Protein AF-A0A975JMI1-F1 (afdb_monomer_lite)

Secondary structure (DSSP, 8-state):
---------------------TTHHHHHHHHHH-TT----GGG-S--SS---GGG-TTB-GGGTT----SPEEGGGSPB-TTSPEEEPSEEEEEEEEEEE-STTEEPP-TT--EEEEE--SSSHHHHHHHHHHGGG-TTS-HHHHHHHHHHHHTT--GGGS-HHHHHHHHHHS-HHHHHHHHHT--PPPPHHHHHHHHTTS-HHHHHHHHHHHHHHHHHHTT--HHHHHHHHEE-SPPP--TT--SSS-TT--EE-TTS-EEEEEEEETTEEEEEEEE-TT--SEEE-GGGEEEEESSTTBPPEEEEEEEPP-

Sequence (313 aa):
MFRYVMTALVAIGLSLSFAPQSHAQLRGLVRELAPELKLPDLMKGKPPVSTSIQDAVYEDPNRDGFDPGPANAMSNLPLDDSNRFVLAPGYYTMTAQSYCLKAGTYGPTSGDAYLYAPLMGSQEKAVEAILRNSVDHPDIDQRDIQVLLWAIIARAKFEDLNSRAKLAATRLLTSRQLASLNRNAIDVLTNRQVQSLVGGVPQPVAAVLRAEADMRRMLSTGASYGELERVAVLAGMAPLGEGSRTNVPSERWSRHPDGYWVRYDASGYSRTMVELYVPEDASGVKYDPAVSVAVPTNTSKQRLGQSARFHAQ

Foldseek 3Di:
DDDDDDDDDDDDDDPPPDDDVLVCPVVVVCCVQPVPDPQPPLPPDWFLWSDAPSQLPFWDPVCVVPDQDDADELVPFDADPQRWGWDDFGKYKFWFFKEFLAFLFAWDAFWFAWGKGFTDTLNLVLLLLLQRQVVVVVVQDSLLSRLLSLCLRLLAQLVLADPSVNVSSVRRDDPVSNVSSRVSHDDQDDPVRLCSNLPSDDPLVSSRSVLSNVSNVCRNVVHDSVVNCCRGHPDDDFDQDPQADPPGTNFTWGQDPLQKIWGWGDNTQRIIMIMIGHHNPHDRGIGRQSRIWTHTSRRSYTIMRTHSDGDDD

pLDDT: mean 85.97, std 19.82, range [27.53, 98.69]

Structure (mmCIF, N/CA/C/O backbone):
data_AF-A0A975JMI1-F1
#
_entry.id   AF-A0A975JMI1-F1
#
loop_
_atom_site.group_PDB
_atom_site.id
_atom_site.type_symbol
_atom_site.label_atom_id
_atom_site.label_alt_id
_atom_site.label_comp_id
_atom_site.label_asym_id
_atom_site.label_entity_id
_atom_site.label_seq_id
_atom_site.pdbx_PDB_ins_code
_atom_site.Cartn_x
_atom_site.Cartn_y
_atom_site.Cartn_z
_atom_site.occupancy
_atom_site.B_iso_or_equiv
_atom_site.auth_seq_id
_atom_site.auth_comp_id
_atom_site.auth_asym_id
_atom_site.auth_atom_id
_atom_site.pdbx_PDB_model_num
ATOM 1 N N . MET A 1 1 ? 73.335 27.007 8.955 1.00 39.41 1 MET A N 1
ATOM 2 C CA . MET A 1 1 ? 72.317 28.080 8.867 1.00 39.41 1 MET A CA 1
ATOM 3 C C . MET A 1 1 ? 71.120 27.503 8.115 1.00 39.41 1 MET A C 1
ATOM 5 O O . MET A 1 1 ? 71.382 26.821 7.138 1.00 39.41 1 MET A O 1
ATOM 9 N N . PHE A 1 2 ? 69.887 27.765 8.582 1.00 33.91 2 PHE A N 1
ATOM 10 C CA . PHE A 1 2 ? 68.561 27.218 8.176 1.00 33.91 2 PHE A CA 1
ATOM 11 C C . PHE A 1 2 ? 68.150 25.910 8.893 1.00 33.91 2 PHE A C 1
ATOM 13 O O . PHE A 1 2 ? 68.697 24.858 8.596 1.00 33.91 2 PHE A O 1
ATOM 20 N N . ARG A 1 3 ? 67.436 25.944 10.041 1.00 35.66 3 ARG A N 1
ATOM 21 C CA . ARG A 1 3 ? 66.004 26.267 10.358 1.00 35.66 3 ARG A CA 1
ATOM 22 C C . ARG A 1 3 ? 65.018 25.172 9.895 1.00 35.66 3 ARG A C 1
ATOM 24 O O . ARG A 1 3 ? 64.833 25.013 8.701 1.00 35.66 3 ARG A O 1
ATOM 31 N N . TYR A 1 4 ? 64.595 24.278 10.809 1.00 35.69 4 TYR A N 1
ATOM 32 C CA . TYR A 1 4 ? 63.300 24.226 11.552 1.00 35.69 4 TYR A CA 1
ATOM 33 C C . TYR A 1 4 ? 62.068 24.052 10.633 1.00 35.69 4 TYR A C 1
ATOM 35 O O . TYR A 1 4 ? 61.786 24.939 9.842 1.00 35.69 4 TYR A O 1
ATOM 43 N N . VAL A 1 5 ? 61.458 22.857 10.555 1.00 37.38 5 VAL A N 1
ATOM 44 C CA . VAL A 1 5 ? 60.403 22.257 11.422 1.00 37.38 5 VAL A CA 1
ATOM 45 C C . VAL A 1 5 ? 58.976 22.672 11.026 1.00 37.38 5 VAL A C 1
ATOM 47 O O . VAL A 1 5 ? 58.636 23.846 11.057 1.00 37.38 5 VAL A O 1
ATOM 50 N N . MET A 1 6 ? 58.164 21.630 10.784 1.00 30.88 6 MET A N 1
ATOM 51 C CA . MET A 1 6 ? 56.762 21.415 11.191 1.00 30.88 6 MET A CA 1
ATOM 52 C C . MET A 1 6 ? 55.670 21.266 10.111 1.00 30.88 6 MET A C 1
ATOM 54 O O . MET A 1 6 ? 55.482 22.114 9.247 1.00 30.88 6 MET A O 1
ATOM 58 N N . THR A 1 7 ? 54.830 20.252 10.378 1.00 34.66 7 THR A N 1
ATOM 59 C CA . THR A 1 7 ? 53.385 20.094 10.078 1.00 34.66 7 THR A CA 1
ATOM 60 C C . THR A 1 7 ? 52.940 19.523 8.726 1.00 34.66 7 THR A C 1
ATOM 62 O O . THR A 1 7 ? 52.988 20.202 7.712 1.00 34.66 7 THR A O 1
ATOM 65 N N . ALA A 1 8 ? 52.356 18.316 8.766 1.00 32.62 8 ALA A N 1
ATOM 66 C CA . ALA A 1 8 ? 51.164 17.913 7.999 1.00 32.62 8 ALA A CA 1
ATOM 67 C C . ALA A 1 8 ? 50.610 16.601 8.604 1.00 32.62 8 ALA A C 1
ATOM 69 O O . ALA A 1 8 ? 51.268 15.568 8.578 1.00 32.62 8 ALA A O 1
ATOM 70 N N . LEU A 1 9 ? 49.542 16.704 9.402 1.00 31.11 9 LEU A N 1
ATOM 71 C CA . LEU A 1 9 ? 48.161 16.310 9.064 1.00 31.11 9 LEU A CA 1
ATOM 72 C C . LEU A 1 9 ? 47.857 14.825 9.326 1.00 31.11 9 LEU A C 1
ATOM 74 O O . LEU A 1 9 ? 47.981 13.961 8.465 1.00 31.11 9 LEU A O 1
ATOM 78 N N . VAL A 1 10 ? 47.385 14.566 10.549 1.00 31.61 10 VAL A N 1
ATOM 79 C CA . VAL A 1 10 ? 46.629 13.363 10.907 1.00 31.61 10 VAL A CA 1
ATOM 80 C C . VAL A 1 10 ? 45.241 13.488 10.275 1.00 31.61 10 VAL A C 1
ATOM 82 O O . VAL A 1 10 ? 44.449 14.340 10.675 1.00 31.61 10 VAL A O 1
ATOM 85 N N . ALA A 1 11 ? 44.945 12.652 9.282 1.00 32.44 11 ALA A N 1
ATOM 86 C CA . ALA A 1 11 ? 43.604 12.513 8.730 1.00 32.44 11 ALA A CA 1
ATOM 87 C C . ALA A 1 11 ? 42.775 11.601 9.649 1.00 32.44 11 ALA A C 1
ATOM 89 O O . ALA A 1 11 ? 42.867 10.377 9.578 1.00 32.44 11 ALA A O 1
ATOM 90 N N . ILE A 1 12 ? 41.970 12.197 10.532 1.00 37.06 12 ILE A N 1
ATOM 91 C CA . ILE A 1 12 ? 40.884 11.482 11.209 1.00 37.06 12 ILE A CA 1
ATOM 92 C C . ILE A 1 12 ? 39.732 11.397 10.209 1.00 37.06 12 ILE A C 1
ATOM 94 O O . ILE A 1 12 ? 39.057 12.388 9.934 1.00 37.06 12 ILE A O 1
ATOM 98 N N . GLY A 1 13 ? 39.529 10.211 9.638 1.00 31.00 13 GLY A N 1
ATOM 99 C CA . GLY A 1 13 ? 38.347 9.906 8.843 1.00 31.00 13 GLY A CA 1
ATOM 100 C C . GLY A 1 13 ? 37.102 9.934 9.726 1.00 31.00 13 GLY A C 1
ATOM 101 O O . GLY A 1 13 ? 36.834 8.976 10.447 1.00 31.00 13 GLY A O 1
ATOM 102 N N . LEU A 1 14 ? 36.338 11.028 9.667 1.00 29.97 14 LEU A N 1
ATOM 103 C CA . LEU A 1 14 ? 34.949 11.038 10.115 1.00 29.97 14 LEU A CA 1
ATOM 104 C C . LEU A 1 14 ? 34.102 10.324 9.057 1.00 29.97 14 LEU A C 1
ATOM 106 O O . LEU A 1 14 ? 33.707 10.906 8.047 1.00 29.97 14 LEU A O 1
ATOM 110 N N . SER A 1 15 ? 33.807 9.054 9.301 1.00 29.14 15 SER A N 1
ATOM 111 C CA . SER A 1 15 ? 32.691 8.358 8.673 1.00 29.14 15 SER A CA 1
ATOM 112 C C . SER A 1 15 ? 31.382 8.966 9.188 1.00 29.14 15 SER A C 1
ATOM 114 O O . SER A 1 15 ? 30.877 8.622 10.256 1.00 29.14 15 SER A O 1
ATOM 116 N N . LEU A 1 16 ? 30.826 9.908 8.424 1.00 29.08 16 LEU A N 1
ATOM 117 C CA . LEU A 1 16 ? 29.448 10.367 8.589 1.00 29.08 16 LEU A CA 1
ATOM 118 C C . LEU A 1 16 ? 28.504 9.250 8.133 1.00 29.08 16 LEU A C 1
ATOM 120 O O . LEU A 1 16 ? 28.064 9.196 6.987 1.00 29.08 16 LEU A O 1
ATOM 124 N N . SER A 1 17 ? 28.201 8.341 9.054 1.00 27.53 17 SER A N 1
ATOM 125 C CA . SER A 1 17 ? 27.075 7.424 8.933 1.00 27.53 17 SER A CA 1
ATOM 126 C C . SER A 1 17 ? 25.781 8.240 8.986 1.00 27.53 17 SER A C 1
ATOM 128 O O . SER A 1 17 ? 25.276 8.560 10.063 1.00 27.53 17 SER A O 1
ATOM 130 N N . PHE A 1 18 ? 25.244 8.605 7.822 1.00 30.66 18 PHE A N 1
ATOM 131 C CA . PHE A 1 18 ? 23.891 9.142 7.712 1.00 30.66 18 PHE A CA 1
ATOM 132 C C . PHE A 1 18 ? 22.889 8.019 8.002 1.00 30.66 18 PHE A C 1
ATOM 134 O O . PHE A 1 18 ? 22.565 7.204 7.143 1.00 30.66 18 PHE A O 1
ATOM 141 N N . ALA A 1 19 ? 22.409 7.962 9.243 1.00 33.19 19 ALA A N 1
ATOM 142 C CA . ALA A 1 19 ? 21.212 7.205 9.583 1.00 33.19 19 ALA A CA 1
ATOM 143 C C . ALA A 1 19 ? 19.973 7.918 8.994 1.00 33.19 19 ALA A C 1
ATOM 145 O O . ALA A 1 19 ? 19.872 9.143 9.119 1.00 33.19 19 ALA A O 1
ATOM 146 N N . PRO A 1 20 ? 19.015 7.201 8.378 1.00 34.66 20 PRO A N 1
ATOM 147 C CA . PRO A 1 20 ? 17.850 7.821 7.756 1.00 34.66 20 PRO A CA 1
ATOM 148 C C . PRO A 1 20 ? 16.915 8.421 8.817 1.00 34.66 20 PRO A C 1
ATOM 150 O O . PRO A 1 20 ? 16.382 7.735 9.691 1.00 34.66 20 PRO A O 1
ATOM 153 N N . GLN A 1 21 ? 16.728 9.739 8.738 1.00 36.22 21 GLN A N 1
ATOM 154 C CA . GLN A 1 21 ? 15.925 10.563 9.640 1.00 36.22 21 GLN A CA 1
ATOM 155 C C . GLN A 1 21 ? 14.441 10.639 9.218 1.00 36.22 21 GLN A C 1
ATOM 157 O O . GLN A 1 21 ? 13.862 11.720 9.191 1.00 36.22 21 GLN A O 1
ATOM 162 N N . SER A 1 22 ? 13.764 9.529 8.913 1.00 43.41 22 SER A N 1
ATOM 163 C CA . SER A 1 22 ? 12.340 9.595 8.508 1.00 43.41 22 SER A CA 1
ATOM 164 C C . SER A 1 22 ? 11.378 9.884 9.677 1.00 43.41 22 SER A C 1
ATOM 166 O O . SER A 1 22 ? 10.278 10.401 9.491 1.00 43.41 22 SER A O 1
ATOM 168 N N . HIS A 1 23 ? 11.817 9.685 10.926 1.00 44.50 23 HIS A N 1
ATOM 169 C CA . HIS A 1 23 ? 11.075 10.093 12.128 1.00 44.50 23 HIS A CA 1
ATOM 170 C C . HIS A 1 23 ? 11.258 11.568 12.519 1.00 44.50 23 HIS A C 1
ATOM 172 O O . HIS A 1 23 ? 10.574 12.037 13.431 1.00 44.50 23 HIS A O 1
ATOM 178 N N . ALA A 1 24 ? 12.169 12.302 11.870 1.00 36.84 24 ALA A N 1
ATOM 179 C CA . ALA A 1 24 ? 12.519 13.656 12.286 1.00 36.84 24 ALA A CA 1
ATOM 180 C C . ALA A 1 24 ? 11.498 14.711 11.853 1.00 36.84 24 ALA A C 1
ATOM 182 O O . ALA A 1 24 ? 11.386 15.708 12.545 1.00 36.84 24 ALA A O 1
ATOM 183 N N . GLN A 1 25 ? 10.707 14.509 10.795 1.00 39.69 25 GLN A N 1
ATOM 184 C CA . GLN A 1 25 ? 9.779 15.554 10.344 1.00 39.69 25 GLN A CA 1
ATOM 185 C C . GLN A 1 25 ? 8.456 15.550 11.110 1.00 39.69 25 GLN A C 1
ATOM 187 O O . GLN A 1 25 ? 8.082 16.585 11.626 1.00 39.69 25 GLN A O 1
ATOM 192 N N . LEU A 1 26 ? 7.793 14.412 11.339 1.00 42.72 26 LEU A N 1
ATOM 193 C CA . LEU A 1 26 ? 6.561 14.398 12.154 1.00 42.72 26 LEU A CA 1
ATOM 194 C C . LEU A 1 26 ? 6.841 14.702 13.641 1.00 42.72 26 LEU A C 1
ATOM 196 O O . LEU A 1 26 ? 6.050 15.359 14.308 1.00 42.72 26 LEU A O 1
ATOM 200 N N . ARG A 1 27 ? 8.001 14.270 14.157 1.00 40.47 27 ARG A N 1
ATOM 201 C CA . ARG A 1 27 ? 8.460 14.582 15.522 1.00 40.47 27 ARG A CA 1
ATOM 202 C C . ARG A 1 27 ? 9.072 15.982 15.631 1.00 40.47 27 ARG A C 1
ATOM 204 O O . ARG A 1 27 ? 8.925 16.608 16.672 1.00 40.47 27 ARG A O 1
ATOM 211 N N . GLY A 1 28 ? 9.763 16.450 14.593 1.00 41.81 28 GLY A N 1
ATOM 212 C CA . GLY A 1 28 ? 10.362 17.784 14.504 1.00 41.81 28 GLY A CA 1
ATOM 213 C C . GLY A 1 28 ? 9.296 18.857 14.373 1.00 41.81 28 GLY A C 1
ATOM 214 O O . GLY A 1 28 ? 9.303 19.780 15.167 1.00 41.81 28 GLY A O 1
ATOM 215 N N . LEU A 1 29 ? 8.296 18.648 13.517 1.00 42.69 29 LEU A N 1
ATOM 216 C CA . LEU A 1 29 ? 7.152 19.545 13.359 1.00 42.69 29 LEU A CA 1
ATOM 217 C C . LEU A 1 29 ? 6.354 19.687 14.664 1.00 42.69 29 LEU A C 1
ATOM 219 O O . LEU A 1 29 ? 6.017 20.791 15.071 1.00 42.69 29 LEU A O 1
ATOM 223 N N . VAL A 1 30 ? 6.106 18.581 15.376 1.00 41.53 30 VAL A N 1
ATOM 224 C CA . VAL A 1 30 ? 5.428 18.615 16.686 1.00 41.53 30 VAL A CA 1
ATOM 225 C C . VAL A 1 30 ? 6.309 19.264 17.764 1.00 41.53 30 VAL A C 1
ATOM 227 O O . VAL A 1 30 ? 5.798 20.009 18.592 1.00 41.53 30 VAL A O 1
ATOM 230 N N . ARG A 1 31 ? 7.629 19.035 17.754 1.00 41.25 31 ARG A N 1
ATOM 231 C CA . ARG A 1 31 ? 8.567 19.613 18.736 1.00 41.25 31 ARG A CA 1
ATOM 232 C C . ARG A 1 31 ? 8.865 21.097 18.492 1.00 41.25 31 ARG A C 1
ATOM 234 O O . ARG A 1 31 ? 9.138 21.806 19.454 1.00 41.25 31 ARG A O 1
ATOM 241 N N . GLU A 1 32 ? 8.836 21.547 17.243 1.00 44.78 32 GLU A N 1
ATOM 242 C CA . GLU A 1 32 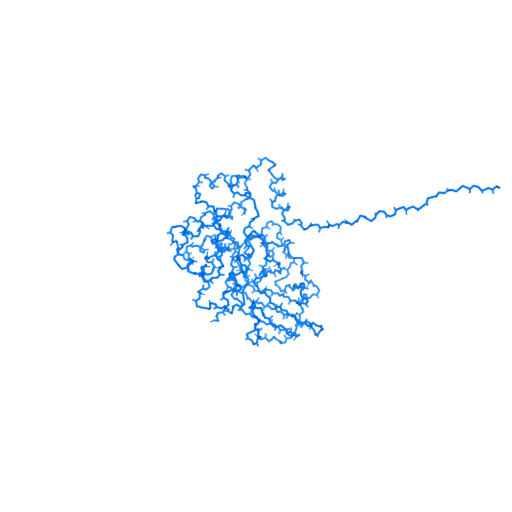? 9.137 22.921 16.828 1.00 44.78 32 GLU A CA 1
ATOM 243 C C . GLU A 1 32 ? 7.893 23.820 16.908 1.00 44.78 32 GLU A C 1
ATOM 245 O O . GLU A 1 32 ? 8.001 24.966 17.332 1.00 44.78 32 GLU A O 1
ATOM 250 N N . LEU A 1 33 ? 6.699 23.284 16.617 1.00 42.06 33 LEU A N 1
ATOM 251 C CA . LEU A 1 33 ? 5.430 24.018 16.733 1.00 42.06 33 LEU A CA 1
ATOM 252 C C . LEU A 1 33 ? 4.795 23.940 18.129 1.00 42.06 33 LEU A C 1
ATOM 254 O O . LEU A 1 33 ? 3.988 24.798 18.479 1.00 42.06 33 LEU A O 1
ATOM 258 N N . ALA A 1 34 ? 5.126 22.920 18.927 1.00 44.88 34 ALA A N 1
ATOM 259 C CA . ALA A 1 34 ? 4.579 22.745 20.269 1.00 44.88 34 ALA A CA 1
ATOM 260 C C . ALA A 1 34 ? 5.518 21.921 21.179 1.00 44.88 34 ALA A C 1
ATOM 262 O O . ALA A 1 34 ? 5.234 20.759 21.489 1.00 44.88 34 ALA A O 1
ATOM 263 N N . PRO A 1 35 ? 6.628 22.510 21.663 1.00 40.06 35 PRO A N 1
ATOM 264 C CA . PRO A 1 35 ? 7.635 21.811 22.472 1.00 40.06 35 PRO A CA 1
ATOM 265 C C . PRO A 1 35 ? 7.092 21.167 23.764 1.00 40.06 35 PRO A C 1
ATOM 267 O O . PRO A 1 35 ? 7.745 20.282 24.319 1.00 40.06 35 PRO A O 1
ATOM 270 N N . GLU A 1 36 ? 5.895 21.554 24.221 1.00 36.88 36 GLU A N 1
ATOM 271 C CA . GLU A 1 36 ? 5.232 21.036 25.428 1.00 36.88 36 GLU A CA 1
ATOM 272 C C . GLU A 1 36 ? 4.139 19.979 25.168 1.00 36.88 36 GLU A C 1
ATOM 274 O O . GLU A 1 36 ? 3.537 19.466 26.118 1.00 36.88 36 GLU A O 1
ATOM 279 N N . LEU A 1 37 ? 3.864 19.611 23.909 1.00 42.22 37 LEU A N 1
ATOM 280 C CA . LEU A 1 37 ? 2.773 18.689 23.579 1.00 42.22 37 LEU A CA 1
ATOM 281 C C . LEU A 1 37 ? 3.150 17.245 23.956 1.00 42.22 37 LEU A C 1
ATOM 283 O O . LEU A 1 37 ? 3.781 16.501 23.201 1.00 42.22 37 LEU A O 1
ATOM 287 N N . LYS A 1 38 ? 2.751 16.826 25.162 1.00 45.12 38 LYS A N 1
ATOM 288 C CA . LYS A 1 38 ? 2.797 15.424 25.595 1.00 45.12 38 LYS A CA 1
ATOM 289 C C . LYS A 1 38 ? 1.777 14.632 24.775 1.00 45.12 38 LYS A C 1
ATOM 291 O O . LYS A 1 38 ? 0.617 14.533 25.166 1.00 45.12 38 LYS A O 1
ATOM 296 N N . LEU A 1 39 ? 2.206 14.071 23.641 1.00 47.84 39 LEU A N 1
ATOM 297 C CA . LEU A 1 39 ? 1.419 13.063 22.926 1.00 47.84 39 LEU A CA 1
ATOM 298 C C . LEU A 1 39 ? 1.000 11.988 23.944 1.00 47.84 39 LEU A C 1
ATOM 300 O O . LEU A 1 39 ? 1.877 11.471 24.647 1.00 47.84 39 LEU A O 1
ATOM 304 N N . PRO A 1 40 ? -0.301 11.667 24.068 1.00 51.22 40 PRO A N 1
ATOM 305 C CA . PRO A 1 40 ? -0.759 10.643 24.997 1.00 51.22 40 PRO A CA 1
ATOM 306 C C . PRO A 1 40 ? 0.013 9.339 24.785 1.00 51.22 40 PRO A C 1
ATOM 308 O O . PRO A 1 40 ? 0.372 9.016 23.653 1.00 51.22 40 PRO A O 1
ATOM 311 N N . ASP A 1 41 ? 0.243 8.570 25.853 1.00 53.09 41 ASP A N 1
ATOM 312 C CA . ASP A 1 41 ? 1.015 7.313 25.810 1.00 53.09 41 ASP A CA 1
ATOM 313 C C . ASP A 1 41 ? 0.555 6.348 24.705 1.00 53.09 41 ASP A C 1
ATOM 315 O O . ASP A 1 41 ? 1.359 5.616 24.136 1.00 53.09 41 ASP A O 1
ATOM 319 N N . LEU A 1 42 ? -0.721 6.437 24.335 1.00 49.44 42 LEU A N 1
ATOM 320 C CA . LEU A 1 42 ? -1.386 5.720 23.250 1.00 49.44 42 LEU A CA 1
ATOM 321 C C . LEU A 1 42 ? -0.752 5.913 21.853 1.00 49.44 42 LEU A C 1
ATOM 323 O O . LEU A 1 42 ? -0.884 5.059 20.982 1.00 49.44 42 LEU A O 1
ATOM 327 N N . MET A 1 43 ? -0.083 7.047 21.635 1.00 57.69 43 MET A N 1
ATOM 328 C CA . MET A 1 43 ? 0.580 7.435 20.384 1.00 57.69 43 MET A CA 1
ATOM 329 C C . MET A 1 43 ? 2.096 7.200 20.428 1.00 57.69 43 MET A C 1
ATOM 331 O O . MET A 1 43 ? 2.804 7.513 19.468 1.00 57.69 43 MET A O 1
ATOM 335 N N . LYS A 1 44 ? 2.626 6.657 21.534 1.00 58.28 44 LYS A N 1
ATOM 336 C CA . LYS A 1 44 ? 4.042 6.298 21.628 1.00 58.28 44 LYS A CA 1
ATOM 337 C C . LYS A 1 44 ? 4.321 5.079 20.743 1.00 58.28 44 LYS A C 1
ATOM 339 O O . LYS A 1 44 ? 3.643 4.059 20.815 1.00 58.28 44 LYS A O 1
ATOM 344 N N . GLY A 1 45 ? 5.353 5.188 19.908 1.00 67.12 45 GLY A N 1
ATOM 345 C CA . GLY A 1 45 ? 5.837 4.107 19.046 1.00 67.12 45 GLY A CA 1
ATOM 346 C C . GLY A 1 45 ? 5.642 4.361 17.550 1.00 67.12 45 GLY A C 1
ATOM 347 O O . GLY A 1 45 ? 4.915 5.256 17.125 1.00 67.12 45 GLY A O 1
ATOM 348 N N . LYS A 1 46 ? 6.330 3.560 16.732 1.00 80.75 46 LYS A N 1
ATOM 349 C CA . LYS A 1 46 ? 6.311 3.670 15.267 1.00 80.75 46 LYS A CA 1
ATOM 350 C C . LYS A 1 46 ? 4.897 3.367 14.723 1.00 80.75 46 LYS A C 1
ATOM 352 O O . LYS A 1 46 ? 4.311 2.363 15.142 1.00 80.75 46 LYS A O 1
ATOM 357 N N . PRO A 1 47 ? 4.336 4.186 13.807 1.00 88.88 47 PRO A N 1
ATOM 358 C CA . PRO A 1 47 ? 3.066 3.890 13.138 1.00 88.88 47 PRO A CA 1
ATOM 359 C C . PRO A 1 47 ? 3.062 2.505 12.468 1.00 88.88 47 PRO A C 1
ATOM 361 O O . PRO A 1 47 ? 4.133 2.056 12.045 1.00 88.88 47 PRO A O 1
ATOM 364 N N . PRO A 1 48 ? 1.896 1.840 12.325 1.00 93.12 48 PRO A N 1
ATOM 365 C CA . PRO A 1 48 ? 1.809 0.528 11.678 1.00 93.12 48 PRO A CA 1
ATOM 366 C C . PRO A 1 48 ? 2.419 0.520 10.278 1.00 93.12 48 PRO A C 1
ATOM 368 O O . PRO A 1 48 ? 3.192 -0.383 9.973 1.00 93.12 48 PRO A O 1
ATOM 371 N N . VAL A 1 49 ? 2.153 1.578 9.501 1.00 95.25 49 VAL A N 1
ATOM 372 C CA . VAL A 1 49 ? 2.822 1.902 8.233 1.00 95.25 49 VAL A CA 1
ATOM 373 C C . VAL A 1 49 ? 3.340 3.339 8.294 1.00 95.25 49 VAL A C 1
ATOM 375 O O . VAL A 1 49 ? 2.568 4.300 8.400 1.00 95.25 49 VAL A O 1
ATOM 378 N N . SER A 1 50 ? 4.659 3.494 8.225 1.00 94.75 50 SER A N 1
ATOM 379 C CA . SER A 1 50 ? 5.367 4.768 8.347 1.00 94.75 50 SER A CA 1
ATOM 380 C C . SER A 1 50 ? 5.983 5.276 7.047 1.00 94.75 50 SER A C 1
ATOM 382 O O . SER A 1 50 ? 6.447 6.407 7.069 1.00 94.75 50 SER A O 1
ATOM 384 N N . THR A 1 51 ? 5.970 4.498 5.957 1.00 96.06 51 THR A N 1
ATOM 385 C CA . THR A 1 51 ? 6.530 4.916 4.659 1.00 96.06 51 THR A CA 1
ATOM 386 C C . THR A 1 51 ? 6.006 6.289 4.240 1.00 96.06 51 THR A C 1
ATOM 388 O O . THR A 1 51 ? 4.805 6.547 4.356 1.00 96.06 51 THR A O 1
ATOM 391 N N . SER A 1 52 ? 6.863 7.170 3.743 1.00 95.06 52 SER A N 1
ATOM 392 C CA . SER A 1 52 ? 6.487 8.506 3.281 1.00 95.06 52 SER A CA 1
ATOM 393 C C . SER A 1 52 ? 7.247 8.923 2.022 1.00 95.06 52 SER A C 1
ATOM 395 O O . SER A 1 52 ? 8.112 8.210 1.524 1.00 95.06 52 SER A O 1
ATOM 397 N N . ILE A 1 53 ? 6.920 10.106 1.495 1.00 95.62 53 ILE A N 1
ATOM 398 C CA . ILE A 1 53 ? 7.603 10.688 0.332 1.00 95.62 53 ILE A CA 1
ATOM 399 C C . ILE A 1 53 ? 9.108 10.904 0.571 1.00 95.62 53 ILE A C 1
ATOM 401 O O . ILE A 1 53 ? 9.888 10.876 -0.372 1.00 95.62 53 ILE A O 1
ATOM 405 N N . GLN A 1 54 ? 9.537 11.080 1.823 1.00 95.25 54 GLN A N 1
ATOM 406 C CA . GLN A 1 54 ? 10.954 11.192 2.185 1.00 95.25 54 GLN A CA 1
ATOM 407 C C . GLN A 1 54 ? 11.709 9.868 2.018 1.00 95.25 54 GLN A C 1
ATOM 409 O O . GLN A 1 54 ? 12.923 9.889 1.840 1.00 95.25 54 GLN A O 1
ATOM 414 N N . ASP A 1 55 ? 11.001 8.737 2.061 1.00 97.19 55 ASP A N 1
ATOM 415 C CA . ASP A 1 55 ? 11.580 7.412 1.837 1.00 97.19 55 ASP A CA 1
ATOM 416 C C . ASP A 1 55 ? 11.671 7.077 0.331 1.00 97.19 55 ASP A C 1
ATOM 418 O O . ASP A 1 55 ? 12.338 6.114 -0.050 1.00 97.19 55 ASP A O 1
ATOM 422 N N . ALA A 1 56 ? 11.051 7.884 -0.544 1.00 97.00 56 ALA A N 1
ATOM 423 C CA . ALA A 1 56 ? 11.137 7.753 -2.000 1.00 97.00 56 ALA A CA 1
ATOM 424 C C . ALA A 1 56 ? 12.407 8.399 -2.569 1.00 97.00 56 ALA A C 1
ATOM 426 O O . ALA A 1 56 ? 12.368 9.362 -3.334 1.00 97.00 56 ALA A O 1
ATOM 427 N N . VAL A 1 57 ? 13.553 7.847 -2.179 1.00 97.00 57 VAL A N 1
ATOM 428 C CA . VAL A 1 57 ? 14.890 8.351 -2.542 1.00 97.00 57 VAL A CA 1
ATOM 429 C C . VAL A 1 57 ? 15.413 7.818 -3.882 1.00 97.00 57 VAL A C 1
ATOM 431 O O . VAL A 1 57 ? 16.536 8.123 -4.271 1.00 97.00 57 VAL A O 1
ATOM 434 N N . TYR A 1 58 ? 14.617 7.000 -4.569 1.00 97.00 58 TYR A N 1
ATOM 435 C CA . TYR A 1 58 ? 15.025 6.231 -5.747 1.00 97.00 58 TYR A CA 1
ATOM 436 C C . TYR A 1 58 ? 14.506 6.794 -7.071 1.00 97.00 58 TYR A C 1
ATOM 438 O O . TYR A 1 58 ? 14.635 6.139 -8.098 1.00 97.00 58 TYR A O 1
ATOM 446 N N . GLU A 1 59 ? 13.887 7.970 -7.072 1.00 96.31 59 GLU A N 1
ATOM 447 C CA . GLU A 1 59 ? 13.410 8.592 -8.308 1.00 96.31 59 GLU A CA 1
ATOM 448 C C . GLU A 1 59 ? 14.550 8.841 -9.312 1.00 96.31 59 GLU A C 1
ATOM 450 O O . GLU A 1 59 ? 15.678 9.157 -8.933 1.00 96.31 59 GLU A O 1
ATOM 455 N N . ASP A 1 60 ? 14.245 8.733 -10.602 1.00 97.50 60 ASP A N 1
ATOM 456 C CA . ASP A 1 60 ? 15.207 8.919 -11.686 1.00 97.50 60 ASP A CA 1
ATOM 457 C C . ASP A 1 60 ? 14.684 9.944 -12.707 1.00 97.50 60 ASP A C 1
ATOM 459 O O . ASP A 1 60 ? 14.023 9.571 -13.678 1.00 97.50 60 ASP A O 1
ATOM 463 N N . PRO A 1 61 ? 14.957 11.249 -12.507 1.00 96.69 61 PRO A N 1
ATOM 464 C CA . PRO A 1 61 ? 14.528 12.291 -13.440 1.00 96.69 61 PRO A CA 1
ATOM 465 C C . PRO A 1 61 ? 15.193 12.180 -14.819 1.00 96.69 61 PRO A C 1
ATOM 467 O O . PRO A 1 61 ? 14.665 12.714 -15.788 1.00 96.69 61 PRO A O 1
ATOM 470 N N . ASN A 1 62 ? 16.322 11.471 -14.947 1.00 96.94 62 ASN A N 1
ATOM 471 C CA . ASN A 1 62 ? 16.986 11.296 -16.244 1.00 96.94 62 ASN A CA 1
ATOM 472 C C . ASN A 1 62 ? 16.221 10.340 -17.171 1.00 96.94 62 ASN A C 1
ATOM 474 O O . ASN A 1 62 ? 16.568 10.220 -18.344 1.00 96.94 62 ASN A O 1
ATOM 478 N N . ARG A 1 63 ? 15.196 9.654 -16.649 1.00 95.75 63 ARG A N 1
ATOM 479 C CA . ARG A 1 63 ? 14.279 8.806 -17.415 1.00 95.75 63 ARG A CA 1
ATOM 480 C C . ARG A 1 63 ? 12.904 9.430 -17.626 1.00 95.75 63 ARG A C 1
ATOM 482 O O . ARG A 1 63 ? 11.987 8.741 -18.066 1.00 95.75 63 ARG A O 1
ATOM 489 N N . ASP A 1 64 ? 12.734 10.716 -17.345 1.00 95.31 64 ASP A N 1
ATOM 490 C CA . ASP A 1 64 ? 11.502 11.397 -17.732 1.00 95.31 64 ASP A CA 1
ATOM 491 C C . ASP A 1 64 ? 11.374 11.396 -19.268 1.00 95.31 64 ASP A C 1
ATOM 493 O O . ASP A 1 64 ? 12.314 11.739 -19.983 1.00 95.31 64 ASP A O 1
ATOM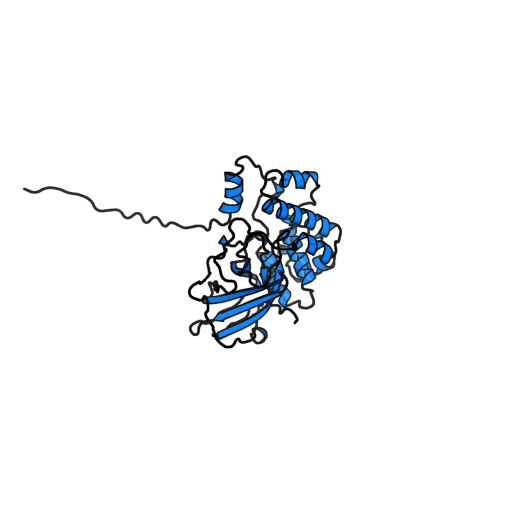 497 N N . GLY A 1 65 ? 10.222 10.953 -19.781 1.00 93.31 65 GLY A N 1
ATOM 498 C CA . GLY A 1 65 ? 9.994 10.771 -21.221 1.00 93.31 65 GLY A CA 1
ATOM 499 C C . GLY A 1 65 ? 10.680 9.543 -21.837 1.00 93.31 65 GLY A C 1
ATOM 500 O O . GLY A 1 65 ? 10.666 9.394 -23.057 1.00 93.31 65 GLY A O 1
ATOM 501 N N . PHE A 1 66 ? 11.281 8.667 -21.025 1.00 95.31 66 PHE A N 1
ATOM 502 C CA . PHE A 1 66 ? 11.833 7.401 -21.500 1.00 95.31 66 PHE A CA 1
ATOM 503 C C . PHE A 1 66 ? 10.715 6.464 -21.973 1.00 95.31 66 PHE A C 1
ATOM 505 O O . PHE A 1 66 ? 9.868 6.060 -21.175 1.00 95.31 66 PHE A O 1
ATOM 512 N N . ASP A 1 67 ? 10.768 6.089 -23.252 1.00 94.12 67 ASP A N 1
ATOM 513 C CA . ASP A 1 67 ? 9.914 5.071 -23.861 1.00 94.12 67 ASP A CA 1
ATOM 514 C C . ASP A 1 67 ? 10.698 3.749 -24.005 1.00 94.12 67 ASP A C 1
ATOM 516 O O . ASP A 1 67 ? 11.594 3.653 -24.851 1.00 94.12 67 ASP A O 1
ATOM 520 N N . PRO A 1 68 ? 10.410 2.731 -23.174 1.00 93.62 68 PRO A N 1
ATOM 521 C CA . PRO A 1 68 ? 11.037 1.415 -23.270 1.00 93.62 68 PRO A CA 1
ATOM 522 C C . PRO A 1 68 ? 10.520 0.553 -24.439 1.00 93.62 68 PRO A C 1
ATOM 524 O O . PRO A 1 68 ? 10.998 -0.570 -24.614 1.00 93.62 68 PRO A O 1
ATOM 527 N N . GLY A 1 69 ? 9.564 1.042 -25.235 1.00 94.31 69 GLY A N 1
ATOM 528 C CA . GLY A 1 69 ? 8.977 0.321 -26.358 1.00 94.31 69 GLY A CA 1
ATOM 529 C C . GLY A 1 69 ? 7.797 -0.576 -25.950 1.00 94.31 69 GLY A C 1
ATOM 530 O O . GLY A 1 69 ? 7.064 -0.261 -25.012 1.00 94.31 69 GLY A O 1
ATOM 531 N N . PRO A 1 70 ? 7.540 -1.688 -26.666 1.00 95.44 70 PRO A N 1
ATOM 532 C CA . PRO A 1 70 ? 6.369 -2.525 -26.417 1.00 95.44 70 PRO A CA 1
ATOM 533 C C . PRO A 1 70 ? 6.450 -3.257 -25.070 1.00 95.44 70 PRO A C 1
ATOM 535 O O . PRO A 1 70 ? 7.450 -3.899 -24.748 1.00 95.44 70 PRO A O 1
ATOM 538 N N . ALA A 1 71 ? 5.363 -3.195 -24.299 1.00 96.06 71 ALA A N 1
ATOM 539 C CA . ALA A 1 71 ? 5.261 -3.853 -23.002 1.00 96.06 71 ALA A CA 1
ATOM 540 C C . ALA A 1 71 ? 4.859 -5.326 -23.120 1.00 96.06 71 ALA A C 1
ATOM 542 O O . ALA A 1 71 ? 3.922 -5.679 -23.837 1.00 96.06 71 ALA A O 1
ATOM 543 N N . ASN A 1 72 ? 5.482 -6.168 -22.304 1.00 96.88 72 ASN A N 1
ATOM 544 C CA . ASN A 1 72 ? 5.026 -7.524 -22.031 1.00 96.88 72 ASN A CA 1
ATOM 545 C C . ASN A 1 72 ? 4.051 -7.519 -20.845 1.00 96.88 72 ASN A C 1
ATOM 547 O O . ASN A 1 72 ? 4.214 -6.766 -19.885 1.00 96.88 72 ASN A O 1
ATOM 551 N N . ALA A 1 73 ? 3.039 -8.381 -20.863 1.00 96.81 73 ALA A N 1
ATOM 552 C CA . ALA A 1 73 ? 2.153 -8.528 -19.710 1.00 96.81 73 ALA A CA 1
ATOM 553 C C . ALA A 1 73 ? 2.856 -9.320 -18.594 1.00 96.81 73 ALA A C 1
ATOM 555 O O . ALA A 1 73 ? 3.313 -10.441 -18.833 1.00 96.81 73 ALA A O 1
ATOM 556 N N . MET A 1 74 ? 2.892 -8.798 -17.359 1.00 96.50 74 MET A N 1
ATOM 557 C CA . MET A 1 74 ? 3.459 -9.546 -16.219 1.00 96.50 74 MET A CA 1
ATOM 558 C C . MET A 1 74 ? 2.668 -10.818 -15.890 1.00 96.50 74 MET A C 1
ATOM 560 O O . MET A 1 74 ? 3.191 -11.697 -15.218 1.00 96.50 74 MET A O 1
ATOM 564 N N . SER A 1 75 ? 1.432 -10.963 -16.382 1.00 94.88 75 SER A N 1
ATOM 565 C CA . SER A 1 75 ? 0.639 -12.195 -16.237 1.00 94.88 75 SER A CA 1
ATOM 566 C C . SER A 1 75 ? 1.290 -13.419 -16.879 1.00 94.88 75 SER A C 1
ATOM 568 O O . SER A 1 75 ? 0.921 -14.541 -16.551 1.00 94.88 75 SER A O 1
ATOM 570 N N . ASN A 1 76 ? 2.243 -13.210 -17.791 1.00 94.38 76 ASN A N 1
ATOM 571 C CA . ASN A 1 76 ? 2.979 -14.280 -18.460 1.00 94.38 76 ASN A CA 1
ATOM 572 C C . ASN A 1 76 ? 4.265 -14.671 -17.714 1.00 94.38 76 ASN A C 1
ATOM 574 O O . ASN A 1 76 ? 4.964 -15.587 -18.146 1.00 94.38 76 ASN A O 1
ATOM 578 N N . LEU A 1 77 ? 4.610 -13.964 -16.635 1.00 96.06 77 LEU A N 1
ATOM 579 C CA . LEU A 1 77 ? 5.823 -14.212 -15.870 1.00 96.06 77 LEU A CA 1
ATOM 580 C C . LEU A 1 77 ? 5.582 -15.257 -14.778 1.00 96.06 77 LEU A C 1
ATOM 582 O O . LEU A 1 77 ? 4.528 -15.246 -14.138 1.00 96.06 77 LEU A O 1
ATOM 586 N N . PRO A 1 78 ? 6.563 -16.134 -14.512 1.00 96.31 78 PRO A N 1
ATOM 587 C CA . PRO A 1 78 ? 6.470 -17.044 -13.388 1.00 96.31 78 PRO A CA 1
ATOM 588 C C . PRO A 1 78 ? 6.624 -16.283 -12.067 1.00 96.31 78 PRO A C 1
ATOM 590 O O . PRO A 1 78 ? 7.427 -15.351 -11.943 1.00 96.31 78 PRO A O 1
ATOM 593 N N . LEU A 1 79 ? 5.870 -16.731 -11.066 1.00 96.75 79 LEU A N 1
ATOM 594 C CA . LEU A 1 79 ? 6.098 -16.385 -9.670 1.00 96.75 79 LEU A CA 1
ATOM 595 C C . LEU A 1 79 ? 7.056 -17.408 -9.047 1.00 96.75 79 LEU A C 1
ATOM 597 O O . LEU A 1 79 ? 7.019 -18.587 -9.398 1.00 96.75 79 LEU A O 1
ATOM 601 N N . ASP A 1 80 ? 7.913 -16.963 -8.133 1.00 96.44 80 ASP A N 1
ATOM 602 C CA . ASP A 1 80 ? 8.690 -17.871 -7.287 1.00 96.44 80 ASP A CA 1
ATOM 603 C C . ASP A 1 80 ? 7.898 -18.335 -6.051 1.00 96.44 80 ASP A C 1
ATOM 605 O O . ASP A 1 80 ? 6.792 -17.863 -5.798 1.00 96.44 80 ASP A O 1
ATOM 609 N N . ASP A 1 81 ? 8.490 -19.214 -5.236 1.00 94.75 81 ASP A N 1
ATOM 610 C CA . ASP A 1 81 ? 7.868 -19.757 -4.012 1.00 94.75 81 ASP A CA 1
ATOM 611 C C . ASP A 1 81 ? 7.498 -18.690 -2.958 1.00 94.75 81 ASP A C 1
ATOM 613 O O . ASP A 1 81 ? 6.904 -19.000 -1.928 1.00 94.75 81 ASP A O 1
ATOM 617 N N . SER A 1 82 ? 7.901 -17.431 -3.157 1.00 95.25 82 SER A N 1
ATOM 618 C CA . SER A 1 82 ? 7.538 -16.288 -2.313 1.00 95.25 82 SER A CA 1
ATOM 619 C C . SER A 1 82 ? 6.565 -15.330 -3.009 1.00 95.25 82 SER A C 1
ATOM 621 O O . SER A 1 82 ? 6.448 -14.184 -2.578 1.00 95.25 82 SER A O 1
ATOM 623 N N . ASN A 1 83 ? 5.882 -15.761 -4.073 1.00 97.38 83 ASN A N 1
ATOM 624 C CA . ASN A 1 83 ? 4.947 -14.953 -4.860 1.00 97.38 83 ASN A CA 1
ATOM 625 C C . ASN A 1 83 ? 5.568 -13.670 -5.435 1.00 97.38 83 ASN A C 1
ATOM 627 O O . ASN A 1 83 ? 4.907 -12.633 -5.531 1.00 97.38 83 ASN A O 1
ATOM 631 N N . ARG A 1 84 ? 6.845 -13.734 -5.830 1.00 97.44 84 ARG A N 1
ATOM 632 C CA . ARG A 1 84 ? 7.545 -12.642 -6.522 1.00 97.44 84 ARG A CA 1
ATOM 633 C C . ARG A 1 84 ? 7.669 -12.963 -7.996 1.00 97.44 84 ARG A C 1
ATOM 635 O O . ARG A 1 84 ? 8.014 -14.091 -8.342 1.00 97.44 84 ARG A O 1
ATOM 642 N N . PHE A 1 85 ? 7.471 -11.975 -8.857 1.00 97.88 85 PHE A N 1
ATOM 643 C CA . PHE A 1 85 ? 7.690 -12.160 -10.288 1.00 97.88 85 PHE A CA 1
ATOM 644 C C . PHE A 1 85 ? 9.179 -12.339 -10.567 1.00 97.88 85 PHE A C 1
ATOM 646 O O . PHE A 1 85 ? 9.997 -11.534 -10.119 1.00 97.88 85 PHE A O 1
ATOM 653 N N . VAL A 1 86 ? 9.532 -13.374 -11.323 1.00 97.12 86 VAL A N 1
ATOM 654 C CA . VAL A 1 86 ? 10.892 -13.557 -11.838 1.00 97.12 86 VAL A CA 1
ATOM 655 C C . VAL A 1 86 ? 10.996 -12.813 -13.162 1.00 97.12 86 VAL A C 1
ATOM 657 O O . VAL A 1 86 ? 10.274 -13.124 -14.109 1.00 97.12 86 VAL A O 1
ATOM 660 N N . LEU A 1 87 ? 11.877 -11.815 -13.221 1.00 95.75 87 LEU A N 1
ATOM 661 C CA . LEU A 1 87 ? 12.010 -10.949 -14.385 1.00 95.75 87 LEU A CA 1
ATOM 662 C C . LEU A 1 87 ? 13.236 -11.328 -15.221 1.00 95.75 87 LEU A C 1
ATOM 664 O O . LEU A 1 87 ? 14.335 -11.514 -14.694 1.00 95.75 87 LEU A O 1
ATOM 668 N N . ALA A 1 88 ? 13.049 -11.371 -16.538 1.00 95.19 88 ALA A N 1
ATOM 669 C CA . ALA A 1 88 ? 14.129 -11.263 -17.517 1.00 95.19 88 ALA A CA 1
ATOM 670 C C . ALA A 1 88 ? 14.259 -9.796 -17.976 1.00 95.19 88 ALA A C 1
ATOM 672 O O . ALA A 1 88 ? 13.325 -9.019 -17.741 1.00 95.19 88 ALA A O 1
ATOM 673 N N . PRO A 1 89 ? 15.355 -9.401 -18.648 1.00 97.19 89 PRO A N 1
ATOM 674 C CA . PRO A 1 89 ? 15.423 -8.110 -19.323 1.00 97.19 89 PRO A CA 1
ATOM 675 C C . PRO A 1 89 ? 14.196 -7.824 -20.191 1.00 97.19 89 PRO A C 1
ATOM 677 O O . PRO A 1 89 ? 13.614 -8.734 -20.785 1.00 97.19 89 PRO A O 1
ATOM 680 N N . GLY A 1 90 ? 13.783 -6.561 -20.224 1.00 97.12 90 GLY A N 1
ATOM 681 C CA . GLY A 1 90 ? 12.619 -6.113 -20.975 1.00 97.12 90 GLY A CA 1
ATOM 682 C C . GLY A 1 90 ? 11.698 -5.192 -20.184 1.00 97.12 90 GLY A C 1
ATOM 683 O O . GLY A 1 90 ? 11.974 -4.783 -19.055 1.00 97.12 90 GLY A O 1
ATOM 684 N N . TYR A 1 91 ? 10.580 -4.859 -20.817 1.00 98.19 91 TYR A N 1
ATOM 685 C CA . TYR A 1 91 ? 9.569 -3.953 -20.294 1.00 98.19 91 TYR A CA 1
ATOM 686 C C . TYR A 1 91 ? 8.270 -4.702 -20.020 1.00 98.19 91 TYR A C 1
ATOM 688 O O . TYR A 1 91 ? 7.805 -5.472 -20.865 1.00 98.19 91 TYR A O 1
ATOM 696 N N . TYR A 1 92 ? 7.698 -4.485 -18.837 1.00 98.25 92 TYR A N 1
ATOM 697 C CA . TYR A 1 92 ? 6.529 -5.204 -18.355 1.00 98.25 92 TYR A CA 1
ATOM 698 C C . TYR A 1 92 ? 5.473 -4.277 -17.766 1.00 98.25 92 TYR A C 1
ATOM 700 O O . TYR A 1 92 ? 5.796 -3.296 -17.102 1.00 98.25 92 TYR A O 1
ATOM 708 N N . THR A 1 93 ? 4.206 -4.644 -17.944 1.00 97.94 93 THR A N 1
ATOM 709 C CA . THR A 1 93 ? 3.051 -3.934 -17.380 1.00 97.94 93 THR A CA 1
ATOM 710 C C . THR A 1 93 ? 2.126 -4.889 -16.630 1.00 97.94 93 THR A C 1
ATOM 712 O O . THR A 1 93 ? 1.954 -6.055 -17.003 1.00 97.94 93 THR A O 1
ATOM 715 N N . MET A 1 94 ? 1.502 -4.389 -15.566 1.00 96.94 94 MET A N 1
ATOM 716 C CA . MET A 1 94 ? 0.367 -5.034 -14.915 1.00 96.94 94 MET A CA 1
ATOM 717 C C . MET A 1 94 ? -0.604 -3.997 -14.378 1.00 96.94 94 MET A C 1
ATOM 719 O O . MET A 1 94 ? -0.207 -2.968 -13.846 1.00 96.94 94 MET A O 1
ATOM 723 N N . THR A 1 95 ? -1.893 -4.314 -14.417 1.00 97.38 95 THR A N 1
ATOM 724 C CA . THR A 1 95 ? -2.852 -3.646 -13.540 1.00 97.38 95 THR A CA 1
ATOM 725 C C . THR A 1 95 ? -2.931 -4.428 -12.230 1.00 97.38 95 THR A C 1
ATOM 727 O O . THR A 1 95 ? -3.566 -5.481 -12.171 1.00 97.38 95 THR A O 1
ATOM 730 N N . ALA A 1 96 ? -2.284 -3.918 -11.187 1.00 97.00 96 ALA A N 1
ATOM 731 C CA . ALA A 1 96 ? -2.255 -4.529 -9.866 1.00 97.00 96 ALA A CA 1
ATOM 732 C C . ALA A 1 96 ? -3.495 -4.176 -9.039 1.00 97.00 96 ALA A C 1
ATOM 734 O O . ALA A 1 96 ? -4.011 -3.054 -9.102 1.00 97.00 96 ALA A O 1
ATOM 735 N N . GLN A 1 97 ? -3.930 -5.120 -8.202 1.00 98.06 97 GLN A N 1
ATOM 736 C CA . GLN A 1 97 ? -4.718 -4.785 -7.022 1.00 98.06 97 GLN A CA 1
ATOM 737 C C . GLN A 1 97 ? -3.818 -4.032 -6.044 1.00 98.06 97 GLN A C 1
ATOM 739 O O . GLN A 1 97 ? -2.834 -4.585 -5.536 1.00 98.06 97 GLN A O 1
ATOM 744 N N . SER A 1 98 ? -4.184 -2.783 -5.777 1.00 98.06 98 SER A N 1
ATOM 745 C CA . SER A 1 98 ? -3.531 -1.928 -4.794 1.00 98.06 98 SER A CA 1
ATOM 746 C C . SER A 1 98 ? -4.442 -1.646 -3.602 1.00 98.06 98 SER A C 1
ATOM 748 O O . SER A 1 98 ? -5.624 -2.007 -3.600 1.00 98.06 98 SER A O 1
ATOM 750 N N . TYR A 1 99 ? -3.863 -1.100 -2.534 1.00 98.44 99 TYR A N 1
ATOM 751 C CA . TYR A 1 99 ? -4.553 -0.941 -1.258 1.00 98.44 99 TYR A CA 1
ATOM 752 C C . TYR A 1 99 ? -4.184 0.366 -0.573 1.00 98.44 99 TYR A C 1
ATOM 754 O O . TYR A 1 99 ? -3.011 0.718 -0.455 1.00 98.44 99 TYR A O 1
ATOM 762 N N . CYS A 1 100 ? -5.182 1.044 -0.017 1.00 97.38 100 CYS A N 1
ATOM 763 C CA . CYS A 1 100 ? -4.989 2.214 0.820 1.00 97.38 100 CYS A CA 1
ATOM 764 C C . CYS A 1 100 ? -4.247 1.839 2.112 1.00 97.38 100 CYS A C 1
ATOM 766 O O . CYS A 1 100 ? -4.779 1.122 2.964 1.00 97.38 100 CYS A O 1
ATOM 768 N N . LEU A 1 101 ? -3.044 2.397 2.286 1.00 97.25 101 LEU A N 1
ATOM 769 C CA . LEU A 1 101 ? -2.222 2.265 3.492 1.00 97.25 101 LEU A CA 1
ATOM 770 C C . LEU A 1 101 ? -2.236 3.524 4.383 1.00 97.25 101 LEU A C 1
ATOM 772 O O . LEU A 1 101 ? -1.332 3.749 5.199 1.00 97.25 101 LEU A O 1
ATOM 776 N N . LYS A 1 102 ? -3.235 4.398 4.214 1.00 93.19 102 LYS A N 1
ATOM 777 C CA . LYS A 1 102 ? -3.395 5.619 5.018 1.00 93.19 102 LYS A CA 1
ATOM 778 C C . LYS A 1 102 ? -4.863 6.052 5.099 1.00 93.19 102 LYS A C 1
ATOM 780 O O . LYS A 1 102 ? -5.383 6.663 4.170 1.00 93.19 102 LYS A O 1
ATOM 785 N N . ALA A 1 103 ? -5.514 5.767 6.223 1.00 90.88 103 ALA A N 1
ATOM 786 C CA . ALA A 1 103 ? -6.885 6.210 6.464 1.00 90.88 103 ALA A CA 1
ATOM 787 C C . ALA A 1 103 ? -6.957 7.738 6.660 1.00 90.88 103 ALA A C 1
ATOM 789 O O . ALA A 1 103 ? -5.986 8.364 7.091 1.00 90.88 103 ALA A O 1
ATOM 790 N N . GLY A 1 104 ? -8.106 8.338 6.342 1.00 93.00 104 GLY A N 1
ATOM 791 C CA . GLY A 1 104 ? -8.351 9.771 6.510 1.00 93.00 104 GLY A CA 1
ATOM 792 C C . GLY A 1 104 ? -7.601 10.654 5.516 1.00 93.00 104 GLY A C 1
ATOM 793 O O . GLY A 1 104 ? -7.285 11.796 5.838 1.00 93.00 104 GLY A O 1
ATOM 794 N N . THR A 1 105 ? -7.276 10.131 4.331 1.00 94.06 105 THR A N 1
ATOM 795 C CA . THR A 1 105 ? -6.620 10.897 3.258 1.00 94.06 105 THR A CA 1
ATOM 796 C C . THR A 1 105 ? -7.308 10.705 1.919 1.00 94.06 105 THR A C 1
ATOM 798 O O . THR A 1 105 ? -8.106 9.784 1.753 1.00 94.06 105 THR A O 1
ATOM 801 N N . TYR A 1 106 ? -7.027 11.600 0.975 1.00 95.94 106 TYR A N 1
ATOM 802 C CA . TYR A 1 106 ? -7.675 11.608 -0.332 1.00 95.94 106 TYR A CA 1
ATOM 803 C C . TYR A 1 106 ? -7.184 10.455 -1.205 1.00 95.94 106 TYR A C 1
ATOM 805 O O . TYR A 1 106 ? -5.995 10.122 -1.202 1.00 95.94 106 TYR A O 1
ATOM 813 N N . GLY A 1 107 ? -8.099 9.860 -1.965 1.00 94.38 107 GLY A N 1
ATOM 814 C CA . GLY A 1 107 ? -7.745 8.838 -2.945 1.00 94.38 107 GLY A CA 1
ATOM 815 C C . GLY A 1 107 ? -6.859 9.387 -4.080 1.00 94.38 107 GLY A C 1
ATOM 816 O O . GLY A 1 107 ? -6.810 10.604 -4.292 1.00 94.38 107 GLY A O 1
ATOM 817 N N . PRO A 1 108 ? -6.169 8.500 -4.816 1.00 93.88 108 PRO A N 1
ATOM 818 C CA . PRO A 1 108 ? -5.480 8.861 -6.051 1.00 93.88 108 PRO A CA 1
ATOM 819 C C . PRO A 1 108 ? -6.464 9.373 -7.108 1.00 93.88 108 PRO A C 1
ATOM 821 O O . PRO A 1 108 ? -7.606 8.916 -7.182 1.00 93.88 108 PRO A O 1
ATOM 824 N N . THR A 1 109 ? -5.999 10.283 -7.953 1.00 91.50 109 THR A N 1
ATOM 825 C CA . THR A 1 109 ? -6.675 10.744 -9.167 1.00 91.50 109 THR A CA 1
ATOM 826 C C . THR A 1 109 ? -5.727 10.625 -10.352 1.00 91.50 109 THR A C 1
ATOM 828 O O . THR A 1 109 ? -4.517 10.753 -10.186 1.00 91.50 109 THR A O 1
ATOM 831 N N . SER A 1 110 ? -6.279 10.450 -11.554 1.00 87.44 110 SER A N 1
ATOM 832 C CA . SER A 1 110 ? -5.494 10.407 -12.794 1.00 87.44 110 SER A CA 1
ATOM 833 C C . SER A 1 110 ? -4.523 11.590 -12.888 1.00 87.44 110 SER A C 1
ATOM 835 O O . SER A 1 110 ? -4.925 12.734 -12.670 1.00 87.44 110 SER A O 1
ATOM 837 N N . GLY A 1 111 ? -3.264 11.311 -13.232 1.00 88.12 111 GLY A N 1
ATOM 838 C CA . GLY A 1 111 ? -2.207 12.323 -13.336 1.00 88.12 111 GLY A CA 1
ATOM 839 C C . GLY A 1 111 ? -1.502 12.662 -12.017 1.00 88.12 111 GLY A C 1
ATOM 840 O O . GLY A 1 111 ? -0.631 13.529 -12.003 1.00 88.12 111 GLY A O 1
ATOM 841 N N . ASP A 1 112 ? -1.833 11.992 -10.912 1.00 93.50 112 ASP A N 1
ATOM 842 C CA . ASP A 1 112 ? -1.022 12.080 -9.701 1.00 93.50 112 ASP A CA 1
ATOM 843 C C . ASP A 1 112 ? 0.340 11.421 -9.884 1.00 93.50 112 ASP A C 1
ATOM 845 O O . ASP A 1 112 ? 0.446 10.322 -10.422 1.00 93.50 112 ASP A O 1
ATOM 849 N N . ALA A 1 113 ? 1.378 12.055 -9.345 1.00 95.75 113 ALA A N 1
ATOM 850 C CA . ALA A 1 113 ? 2.697 11.450 -9.284 1.00 95.75 113 ALA A CA 1
ATOM 851 C C . ALA A 1 113 ? 2.853 10.554 -8.058 1.00 95.75 113 ALA A C 1
ATOM 853 O O . ALA A 1 113 ? 2.593 10.956 -6.918 1.00 95.75 113 ALA A O 1
ATOM 854 N N . TYR A 1 114 ? 3.326 9.339 -8.324 1.00 97.56 114 TYR A N 1
ATOM 855 C CA . TYR A 1 114 ? 3.602 8.312 -7.339 1.00 97.56 114 TYR A CA 1
ATOM 856 C C . TYR A 1 114 ? 5.026 7.789 -7.510 1.00 97.56 114 TYR A C 1
ATOM 858 O O . TYR A 1 114 ? 5.448 7.441 -8.608 1.00 97.56 114 TYR A O 1
ATOM 866 N N . LEU A 1 115 ? 5.763 7.713 -6.406 1.00 98.06 115 LEU A N 1
ATOM 867 C CA . LEU A 1 115 ? 7.149 7.252 -6.383 1.00 98.06 115 LEU A CA 1
ATOM 868 C C . LEU A 1 115 ? 7.269 5.932 -5.629 1.00 98.06 115 LEU A C 1
ATOM 870 O O . LEU A 1 115 ? 6.456 5.626 -4.755 1.00 98.06 115 LEU A O 1
ATOM 874 N N . TYR A 1 116 ? 8.303 5.159 -5.943 1.00 98.31 116 TYR A N 1
ATOM 875 C CA . TYR A 1 116 ? 8.641 3.974 -5.163 1.00 98.31 116 TYR A CA 1
ATOM 876 C C . TYR A 1 116 ? 9.258 4.362 -3.821 1.00 98.31 116 TYR A C 1
ATOM 878 O O . TYR A 1 116 ? 10.214 5.135 -3.767 1.00 98.31 116 TYR A O 1
ATOM 886 N N . ALA A 1 117 ? 8.754 3.749 -2.755 1.00 98.31 117 ALA A N 1
ATOM 887 C CA . ALA A 1 117 ? 9.406 3.695 -1.458 1.00 98.31 117 ALA A CA 1
ATOM 888 C C . ALA A 1 117 ? 9.242 2.294 -0.837 1.00 98.31 117 ALA A C 1
ATOM 890 O O . ALA A 1 117 ? 8.234 1.624 -1.091 1.00 98.31 117 ALA A O 1
ATOM 891 N N . PRO A 1 118 ? 10.190 1.850 0.007 1.00 98.12 118 PRO A N 1
ATOM 892 C CA . PRO A 1 118 ? 10.059 0.586 0.722 1.00 98.12 118 PRO A CA 1
ATOM 893 C C . PRO A 1 118 ? 8.911 0.633 1.741 1.00 98.12 118 PRO A C 1
ATOM 895 O O . PRO A 1 118 ? 8.641 1.660 2.376 1.00 98.12 118 PRO A O 1
ATOM 898 N N . LEU A 1 119 ? 8.242 -0.500 1.949 1.00 98.06 119 LEU A N 1
ATOM 899 C CA . LEU A 1 119 ? 7.296 -0.660 3.047 1.00 98.06 119 LEU A CA 1
ATOM 900 C C . LEU A 1 119 ? 8.044 -0.567 4.381 1.00 98.06 119 LEU A C 1
ATOM 902 O O . LEU A 1 119 ? 8.996 -1.291 4.635 1.00 98.06 119 LEU A O 1
ATOM 906 N N . MET A 1 120 ? 7.594 0.333 5.247 1.00 97.06 120 MET A N 1
ATOM 907 C CA . MET A 1 120 ? 8.191 0.583 6.552 1.00 97.06 120 MET A CA 1
ATOM 908 C C . MET A 1 120 ? 7.090 0.720 7.589 1.00 97.06 120 MET A C 1
ATOM 910 O O . MET A 1 120 ? 6.027 1.277 7.317 1.00 97.06 120 MET A O 1
ATOM 914 N N . GLY A 1 121 ? 7.346 0.284 8.819 1.00 94.69 121 GLY A N 1
ATOM 915 C CA . GLY A 1 121 ? 6.389 0.478 9.910 1.00 94.69 121 GLY A CA 1
ATOM 916 C C . GLY A 1 121 ? 6.695 -0.370 11.131 1.00 94.69 121 GLY A C 1
ATOM 917 O O . GLY A 1 121 ? 7.716 -1.052 11.166 1.00 94.69 121 GLY A O 1
ATOM 918 N N . SER A 1 122 ? 5.841 -0.313 12.152 1.00 93.62 122 SER A N 1
ATOM 919 C CA . SER A 1 122 ? 5.838 -1.324 13.221 1.00 93.62 122 SER A CA 1
ATOM 920 C C . SER A 1 122 ? 5.137 -2.615 12.793 1.00 93.62 122 SER A C 1
ATOM 922 O O . SER A 1 122 ? 5.430 -3.666 13.356 1.00 93.62 122 SER A O 1
ATOM 924 N N . GLN A 1 123 ? 4.256 -2.550 11.786 1.00 95.19 123 GLN A N 1
ATOM 925 C CA . GLN A 1 123 ? 3.490 -3.690 11.267 1.00 95.19 123 GLN A CA 1
ATOM 926 C C . GLN A 1 123 ? 3.849 -4.057 9.824 1.00 95.19 123 GLN A C 1
ATOM 928 O O . GLN A 1 123 ? 3.105 -4.782 9.169 1.00 95.19 123 GLN A O 1
ATOM 933 N N . GLU A 1 124 ? 5.013 -3.611 9.353 1.00 96.31 124 GLU A N 1
ATOM 934 C CA . GLU A 1 124 ? 5.583 -3.914 8.033 1.00 96.31 124 GLU A CA 1
ATOM 935 C C . GLU A 1 124 ? 5.461 -5.400 7.675 1.00 96.31 124 GLU A C 1
ATOM 937 O O . GLU A 1 124 ? 4.786 -5.741 6.713 1.00 96.31 124 GLU A O 1
ATOM 942 N N . LYS A 1 125 ? 5.962 -6.298 8.533 1.00 96.56 125 LYS A N 1
ATOM 943 C CA . LYS A 1 125 ? 5.907 -7.752 8.301 1.00 96.56 125 LYS A CA 1
ATOM 944 C C . LYS A 1 125 ? 4.493 -8.331 8.227 1.00 96.56 125 LYS A C 1
ATOM 946 O O . LYS A 1 125 ? 4.307 -9.408 7.668 1.00 96.56 125 LYS A O 1
ATOM 951 N N . ALA A 1 126 ? 3.512 -7.707 8.878 1.00 97.31 126 ALA A N 1
ATOM 952 C CA . ALA A 1 126 ? 2.124 -8.162 8.808 1.00 97.31 126 ALA A CA 1
ATOM 953 C C . ALA A 1 126 ? 1.474 -7.690 7.502 1.00 97.31 126 ALA A C 1
ATOM 955 O O . ALA A 1 126 ? 0.814 -8.478 6.836 1.00 97.31 126 ALA A O 1
ATOM 956 N N . VAL A 1 127 ? 1.711 -6.433 7.117 1.00 98.25 127 VAL A N 1
ATOM 957 C CA . VAL A 1 127 ? 1.232 -5.864 5.850 1.00 98.25 127 VAL A CA 1
ATOM 958 C C . VAL A 1 127 ? 1.850 -6.598 4.658 1.00 98.25 127 VAL A C 1
ATOM 960 O O . VAL A 1 127 ? 1.114 -7.046 3.787 1.00 98.25 127 VAL A O 1
ATOM 963 N N . GLU A 1 128 ? 3.166 -6.813 4.666 1.00 98.44 128 GLU A N 1
ATOM 964 C CA . GLU A 1 128 ? 3.889 -7.597 3.657 1.00 98.44 128 GLU A CA 1
ATOM 965 C C . GLU A 1 128 ? 3.287 -8.998 3.503 1.00 98.44 128 GLU A C 1
ATOM 967 O O . GLU A 1 128 ? 2.958 -9.415 2.397 1.00 98.44 128 GLU A O 1
ATOM 972 N N . ALA A 1 129 ? 3.076 -9.716 4.611 1.00 98.38 129 ALA A N 1
ATOM 973 C CA . ALA A 1 129 ? 2.501 -11.056 4.564 1.00 98.38 129 ALA A CA 1
ATOM 974 C C . ALA A 1 129 ? 1.065 -11.066 4.030 1.00 98.38 129 ALA A C 1
ATOM 976 O O . ALA A 1 129 ? 0.729 -11.941 3.243 1.00 98.38 129 ALA A O 1
ATOM 977 N N . ILE A 1 130 ? 0.232 -10.087 4.396 1.00 98.62 130 ILE A N 1
ATOM 978 C CA . ILE A 1 130 ? -1.124 -9.964 3.843 1.00 98.62 130 ILE A CA 1
ATOM 979 C C . ILE A 1 130 ? -1.078 -9.799 2.327 1.00 98.62 130 ILE A C 1
ATOM 981 O O . ILE A 1 130 ? -1.765 -10.525 1.612 1.00 98.62 130 ILE A O 1
ATOM 985 N N . LEU A 1 131 ? -0.263 -8.863 1.838 1.00 98.69 131 LEU A N 1
ATOM 986 C CA . LEU A 1 131 ? -0.166 -8.558 0.413 1.00 98.69 131 LEU A CA 1
ATOM 987 C C . LEU A 1 131 ? 0.418 -9.741 -0.369 1.00 98.69 131 LEU A C 1
ATOM 989 O O . LEU A 1 131 ? -0.148 -10.128 -1.391 1.00 98.69 131 LEU A O 1
ATOM 993 N N . ARG A 1 132 ? 1.486 -10.364 0.141 1.00 98.31 132 ARG A N 1
ATOM 994 C CA . ARG A 1 132 ? 2.162 -11.505 -0.494 1.00 98.31 132 ARG A CA 1
ATOM 995 C C . ARG A 1 132 ? 1.311 -12.775 -0.487 1.00 98.31 132 ARG A C 1
ATOM 997 O O . ARG A 1 132 ? 1.154 -13.406 -1.526 1.00 98.31 132 ARG A O 1
ATOM 1004 N N . ASN A 1 133 ? 0.730 -13.137 0.655 1.00 98.38 133 ASN A N 1
ATOM 1005 C CA . ASN A 1 133 ? -0.045 -14.375 0.792 1.00 98.38 133 ASN A CA 1
ATOM 1006 C C . ASN A 1 133 ? -1.421 -14.271 0.121 1.00 98.38 133 ASN A C 1
ATOM 1008 O O . ASN A 1 133 ? -2.057 -15.285 -0.143 1.00 98.38 133 ASN A O 1
ATOM 1012 N N . SER A 1 134 ? -1.898 -13.056 -0.181 1.00 98.25 134 SER A N 1
ATOM 1013 C CA . SER A 1 134 ? -3.164 -12.881 -0.904 1.00 98.25 134 SER A CA 1
ATOM 1014 C C . SER A 1 134 ? -3.151 -13.486 -2.308 1.00 98.25 134 SER A C 1
ATOM 1016 O O . SER A 1 134 ? -4.212 -13.789 -2.849 1.00 98.25 134 SER A O 1
ATOM 1018 N N . VAL A 1 135 ? -1.964 -13.675 -2.885 1.00 97.81 135 VAL A N 1
ATOM 1019 C CA . VAL A 1 135 ? -1.763 -14.267 -4.212 1.00 97.81 135 VAL A CA 1
ATOM 1020 C C . VAL A 1 135 ? -2.231 -15.724 -4.240 1.00 97.81 135 VAL A C 1
ATOM 1022 O O . VAL A 1 135 ? -2.953 -16.107 -5.155 1.00 97.81 135 VAL A O 1
ATOM 1025 N N . ASP A 1 136 ? -1.942 -16.488 -3.182 1.00 97.56 136 ASP A N 1
ATOM 1026 C CA . ASP A 1 136 ? -2.370 -17.889 -3.019 1.00 97.56 136 ASP A CA 1
ATOM 1027 C C . ASP A 1 136 ? -3.827 -18.033 -2.554 1.00 97.56 136 ASP A C 1
ATOM 1029 O O . ASP A 1 136 ? -4.355 -19.137 -2.386 1.00 97.56 136 ASP A O 1
ATOM 1033 N N . HIS A 1 137 ? -4.502 -16.909 -2.317 1.00 97.44 137 HIS A N 1
ATOM 1034 C CA . HIS A 1 137 ? -5.875 -16.859 -1.833 1.00 97.44 137 HIS A CA 1
ATOM 1035 C C . HIS A 1 137 ? -6.733 -15.923 -2.693 1.00 97.44 137 HIS A C 1
ATOM 1037 O O . HIS A 1 137 ? -7.281 -14.934 -2.190 1.00 97.44 137 HIS A O 1
ATOM 1043 N N . PRO A 1 138 ? -6.880 -16.228 -4.000 1.00 95.44 138 PRO A N 1
ATOM 1044 C CA . PRO A 1 138 ? -7.655 -15.402 -4.922 1.00 95.44 138 PRO A CA 1
ATOM 1045 C C . PRO A 1 138 ? -9.143 -15.339 -4.558 1.00 95.44 138 PRO A C 1
ATOM 1047 O O . PRO A 1 138 ? -9.826 -14.404 -4.969 1.00 95.44 138 PRO A O 1
ATOM 1050 N N . ASP A 1 139 ? -9.628 -16.298 -3.769 1.00 96.38 139 ASP A N 1
ATOM 1051 C CA . ASP A 1 139 ? -10.988 -16.364 -3.241 1.00 96.38 139 ASP A CA 1
ATOM 1052 C C . ASP A 1 139 ? -11.264 -15.349 -2.116 1.00 96.38 139 ASP A C 1
ATOM 1054 O O . ASP A 1 139 ? -12.421 -15.099 -1.786 1.00 96.38 139 ASP A O 1
ATOM 1058 N N . ILE A 1 140 ? -10.225 -14.736 -1.534 1.00 97.50 140 ILE A N 1
ATOM 1059 C CA . ILE A 1 140 ? -10.390 -13.606 -0.617 1.00 97.50 140 ILE A CA 1
ATOM 1060 C C . ILE A 1 140 ? -10.578 -12.333 -1.447 1.00 97.50 140 ILE A C 1
ATOM 1062 O O . ILE A 1 140 ? -9.672 -11.895 -2.168 1.00 97.50 140 ILE A O 1
ATOM 1066 N N . ASP A 1 141 ? -11.746 -11.708 -1.302 1.00 96.81 141 ASP A N 1
ATOM 1067 C CA . ASP A 1 141 ? -12.078 -10.449 -1.966 1.00 96.81 141 ASP A CA 1
ATOM 1068 C C . ASP A 1 141 ? -11.077 -9.341 -1.602 1.00 96.81 141 ASP A C 1
ATOM 1070 O O . ASP A 1 141 ? -10.719 -9.154 -0.435 1.00 96.81 141 ASP A O 1
ATOM 1074 N N . GLN A 1 142 ? -10.692 -8.522 -2.587 1.00 97.50 142 GLN A N 1
ATOM 1075 C CA . GLN A 1 142 ? -9.807 -7.366 -2.378 1.00 97.50 142 GLN A CA 1
ATOM 1076 C C . GLN A 1 142 ? -10.323 -6.439 -1.262 1.00 97.50 142 GLN A C 1
ATOM 1078 O O . GLN A 1 142 ? -9.548 -5.886 -0.481 1.00 97.50 142 GLN A O 1
ATOM 1083 N N . ARG A 1 143 ? -11.650 -6.302 -1.151 1.00 97.12 143 ARG A N 1
ATOM 1084 C CA . ARG A 1 143 ? -12.316 -5.496 -0.120 1.00 97.12 143 ARG A CA 1
ATOM 1085 C C . ARG A 1 143 ? -12.075 -6.024 1.293 1.00 97.12 143 ARG A C 1
ATOM 1087 O O . ARG A 1 143 ? -11.876 -5.223 2.203 1.00 97.12 143 ARG A O 1
ATOM 1094 N N . ASP A 1 144 ? -12.042 -7.341 1.480 1.00 97.62 144 ASP A N 1
ATOM 1095 C CA . ASP A 1 144 ? -11.761 -7.941 2.788 1.00 97.62 144 ASP A CA 1
ATOM 1096 C C . ASP A 1 144 ? -10.296 -7.717 3.190 1.00 97.62 144 ASP A C 1
ATOM 1098 O O . ASP A 1 144 ? -10.007 -7.411 4.349 1.00 97.62 144 ASP A O 1
ATOM 1102 N N . ILE A 1 145 ? -9.376 -7.776 2.221 1.00 98.25 145 ILE A N 1
ATOM 1103 C CA . ILE A 1 145 ? -7.962 -7.431 2.429 1.00 98.25 145 ILE A CA 1
ATOM 1104 C C . ILE A 1 145 ? -7.819 -5.953 2.798 1.00 98.25 145 ILE A C 1
ATOM 1106 O O . ILE A 1 145 ? -7.115 -5.624 3.751 1.00 98.25 145 ILE A O 1
ATOM 1110 N N . GLN A 1 146 ? -8.520 -5.058 2.098 1.00 98.00 146 GLN A N 1
ATOM 1111 C CA . GLN A 1 146 ? -8.498 -3.629 2.399 1.00 98.00 146 GLN A CA 1
ATOM 1112 C C . GLN A 1 146 ? -8.996 -3.332 3.821 1.00 98.00 146 GLN A C 1
ATOM 1114 O O . GLN A 1 146 ? -8.374 -2.542 4.534 1.00 98.00 146 GLN A O 1
ATO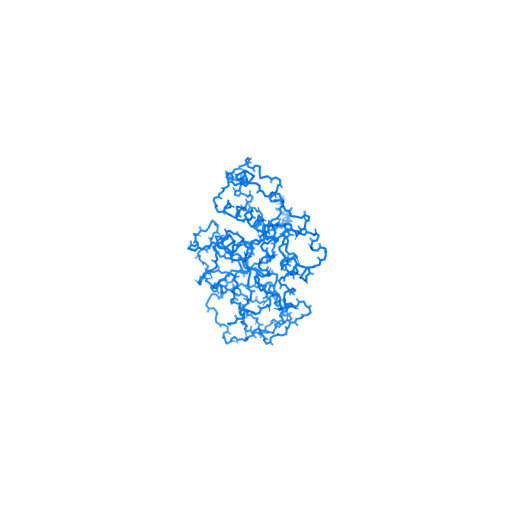M 1119 N N . VAL A 1 147 ? -10.079 -3.985 4.258 1.00 97.50 147 VAL A N 1
ATOM 1120 C CA . VAL A 1 147 ? -10.600 -3.857 5.629 1.00 97.50 147 VAL A CA 1
ATOM 1121 C C . VAL A 1 147 ? -9.578 -4.358 6.649 1.00 97.50 147 VAL A C 1
ATOM 1123 O O . VAL A 1 147 ? -9.353 -3.690 7.658 1.00 97.50 147 VAL A O 1
ATOM 1126 N N . LEU A 1 148 ? -8.913 -5.485 6.382 1.00 97.62 148 LEU A N 1
ATOM 1127 C CA . LEU A 1 148 ? -7.860 -6.007 7.254 1.00 97.62 148 LEU A CA 1
ATOM 1128 C C . LEU A 1 148 ? -6.660 -5.048 7.354 1.00 97.62 148 LEU A C 1
ATOM 1130 O O . LEU A 1 148 ? -6.163 -4.790 8.450 1.00 97.62 148 LEU A O 1
ATOM 1134 N N . LEU A 1 149 ? -6.215 -4.469 6.237 1.00 98.06 149 LEU A N 1
ATOM 1135 C CA . LEU A 1 149 ? -5.139 -3.474 6.229 1.00 98.06 149 LEU A CA 1
ATOM 1136 C C . LEU A 1 149 ? -5.533 -2.216 7.011 1.00 98.06 149 LEU A C 1
ATOM 1138 O O . LEU A 1 149 ? -4.749 -1.722 7.824 1.00 98.06 149 LEU A O 1
ATOM 1142 N N . TRP A 1 150 ? -6.763 -1.728 6.836 1.00 97.38 150 TRP A N 1
ATOM 1143 C CA . TRP A 1 150 ? -7.279 -0.606 7.618 1.00 97.38 150 TRP A CA 1
ATOM 1144 C C . TRP A 1 150 ? -7.385 -0.912 9.107 1.00 97.38 150 TRP A C 1
ATOM 1146 O O . TRP A 1 150 ? -7.062 -0.043 9.913 1.00 97.38 150 TRP A O 1
ATOM 1156 N N . ALA A 1 151 ? -7.758 -2.132 9.490 1.00 96.19 151 ALA A N 1
ATOM 1157 C CA . ALA A 1 151 ? -7.739 -2.553 10.884 1.00 96.19 151 ALA A CA 1
ATOM 1158 C C . ALA A 1 151 ? -6.332 -2.481 11.492 1.00 96.19 151 ALA A C 1
ATOM 1160 O O . ALA A 1 151 ? -6.172 -1.985 12.606 1.00 96.19 151 ALA A O 1
ATOM 1161 N N . ILE A 1 152 ? -5.303 -2.901 10.749 1.00 95.44 152 ILE A N 1
ATOM 1162 C CA . ILE A 1 152 ? -3.902 -2.810 11.187 1.00 95.44 152 ILE A CA 1
ATOM 1163 C C . ILE A 1 152 ? -3.463 -1.350 11.330 1.00 95.44 152 ILE A C 1
ATOM 1165 O O . ILE A 1 152 ? -2.858 -0.989 12.339 1.00 95.44 152 ILE A O 1
ATOM 1169 N N . ILE A 1 153 ? -3.784 -0.500 10.350 1.00 95.12 153 ILE A N 1
ATOM 1170 C CA . ILE A 1 153 ? -3.454 0.936 10.363 1.00 95.12 153 ILE A CA 1
ATOM 1171 C C . ILE A 1 153 ? -4.129 1.632 11.541 1.00 95.12 153 ILE A C 1
ATOM 1173 O O . ILE A 1 153 ? -3.477 2.351 12.293 1.00 95.12 153 ILE A O 1
ATOM 1177 N N . ALA A 1 154 ? -5.410 1.342 11.752 1.00 93.94 154 ALA A N 1
ATOM 1178 C CA . ALA A 1 154 ? -6.179 1.843 12.874 1.00 93.94 154 ALA A CA 1
ATOM 1179 C C . ALA A 1 154 ? -5.796 1.166 14.200 1.00 93.94 154 ALA A C 1
ATOM 1181 O O . ALA A 1 154 ? -6.302 1.575 15.236 1.00 93.94 154 ALA A O 1
ATOM 1182 N N . ARG A 1 155 ? -4.914 0.156 14.220 1.00 93.81 155 ARG A N 1
ATOM 1183 C CA . ARG A 1 155 ? -4.569 -0.626 15.423 1.00 93.81 155 ARG A CA 1
ATOM 1184 C C . ARG A 1 155 ? -5.810 -1.177 16.139 1.00 93.81 155 ARG A C 1
ATOM 1186 O O . ARG A 1 155 ? -5.882 -1.162 17.366 1.00 93.81 155 ARG A O 1
ATOM 1193 N N . ALA A 1 156 ? -6.805 -1.609 15.372 1.00 92.62 156 ALA A N 1
ATOM 1194 C CA . ALA A 1 156 ? -7.983 -2.276 15.907 1.00 92.62 156 ALA A CA 1
ATOM 1195 C C . ALA A 1 156 ? -7.602 -3.655 16.463 1.00 92.62 156 ALA A C 1
ATOM 1197 O O . ALA A 1 156 ? -6.664 -4.297 15.981 1.00 92.62 156 ALA A O 1
ATOM 1198 N N . LYS A 1 157 ? -8.334 -4.111 17.478 1.00 89.69 157 LYS A N 1
ATOM 1199 C CA . LYS A 1 157 ? -8.130 -5.441 18.048 1.00 89.69 157 LYS A CA 1
ATOM 1200 C C . LYS A 1 157 ? -8.647 -6.513 17.102 1.00 89.69 157 LYS A C 1
ATOM 1202 O O . LYS A 1 157 ? -9.643 -6.313 16.408 1.00 89.69 157 LYS A O 1
ATOM 1207 N N . PHE A 1 158 ? -7.997 -7.673 17.092 1.00 90.06 158 PHE A N 1
ATOM 1208 C CA . PHE A 1 158 ? -8.424 -8.780 16.243 1.00 90.06 158 PHE A CA 1
ATOM 1209 C C . PHE A 1 158 ? -9.833 -9.271 16.600 1.00 90.06 158 PHE A C 1
ATOM 1211 O O . PHE A 1 158 ? -10.628 -9.586 15.714 1.00 90.06 158 PHE A O 1
ATOM 1218 N N . GLU A 1 159 ? -10.170 -9.311 17.890 1.00 89.00 159 GLU A N 1
ATOM 1219 C CA . GLU A 1 159 ? -11.492 -9.701 18.381 1.00 89.00 159 GLU A CA 1
ATOM 1220 C C . GLU A 1 159 ? -12.614 -8.749 17.949 1.00 89.00 159 GLU A C 1
ATOM 1222 O O . GLU A 1 159 ? -13.754 -9.199 17.831 1.00 89.00 159 GLU A O 1
ATOM 1227 N N . ASP A 1 160 ? -12.294 -7.497 17.620 1.00 89.50 160 ASP A N 1
ATOM 1228 C CA . ASP A 1 160 ? -13.263 -6.494 17.168 1.00 89.50 160 ASP A CA 1
ATOM 1229 C C . ASP A 1 160 ? -13.574 -6.614 15.670 1.00 89.50 160 ASP A C 1
ATOM 1231 O O . ASP A 1 160 ? -14.525 -6.015 15.181 1.00 89.50 160 ASP A O 1
ATOM 1235 N N . LEU A 1 161 ? -12.796 -7.392 14.914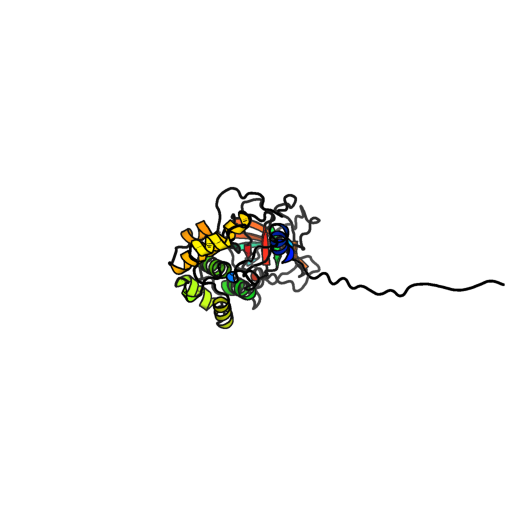 1.00 90.69 161 LEU A N 1
ATOM 1236 C CA . LEU A 1 161 ? -13.007 -7.537 13.477 1.00 90.69 161 LEU A CA 1
ATOM 1237 C C . LEU A 1 161 ? -14.274 -8.346 13.165 1.00 90.69 161 LEU A C 1
ATOM 1239 O O . LEU A 1 161 ? -14.625 -9.306 13.862 1.00 90.69 161 LEU A O 1
ATOM 1243 N N . ASN A 1 162 ? -14.932 -8.008 12.055 1.00 89.12 162 ASN A N 1
ATOM 1244 C CA . ASN A 1 162 ? -16.029 -8.815 11.528 1.00 89.12 162 ASN A CA 1
ATOM 1245 C C . ASN A 1 162 ? -15.531 -10.201 11.063 1.00 89.12 162 ASN A C 1
ATOM 1247 O O . ASN A 1 162 ? -14.337 -10.420 10.843 1.00 89.12 162 ASN A O 1
ATOM 1251 N N . SER A 1 163 ? -16.454 -11.150 10.892 1.00 91.94 163 SER A N 1
ATOM 1252 C CA . SER A 1 163 ? -16.113 -12.542 10.567 1.00 91.94 163 SER A CA 1
ATOM 1253 C C . SER A 1 163 ? -15.309 -12.694 9.272 1.00 91.94 163 SER A C 1
ATOM 1255 O O . SER A 1 163 ? -14.420 -13.540 9.215 1.00 91.94 163 SER A O 1
ATOM 1257 N N . ARG A 1 164 ? -15.572 -11.862 8.252 1.00 92.00 164 ARG A N 1
ATOM 1258 C CA . ARG A 1 164 ? -14.847 -11.906 6.970 1.00 92.00 164 ARG A CA 1
ATOM 1259 C C . ARG A 1 164 ? -13.397 -11.455 7.136 1.00 92.00 164 ARG A C 1
ATOM 1261 O O . ARG A 1 164 ? -12.486 -12.166 6.726 1.00 92.00 164 ARG A O 1
ATOM 1268 N N . ALA A 1 165 ? -13.173 -10.334 7.820 1.00 92.06 165 ALA A N 1
ATOM 1269 C CA . ALA A 1 165 ? -11.836 -9.826 8.111 1.00 92.06 165 ALA A CA 1
ATOM 1270 C C . ALA A 1 165 ? -11.050 -10.769 9.039 1.00 92.06 165 ALA A C 1
ATOM 1272 O O . ALA A 1 165 ? -9.858 -10.983 8.821 1.00 92.06 165 ALA A O 1
ATOM 1273 N N . LYS A 1 166 ? -11.710 -11.395 10.028 1.00 94.31 166 LYS A N 1
ATOM 1274 C CA . LYS A 1 166 ? -11.092 -12.440 10.864 1.00 94.31 166 LYS A CA 1
ATOM 1275 C C . LYS A 1 166 ? -10.648 -13.633 10.029 1.00 94.31 166 LYS A C 1
ATOM 1277 O O . LYS A 1 166 ? -9.501 -14.055 10.150 1.00 94.31 166 LYS A O 1
ATOM 1282 N N . LEU A 1 167 ? -11.529 -14.141 9.166 1.00 95.44 167 LEU A N 1
ATOM 1283 C CA . LEU A 1 167 ? -11.221 -15.262 8.285 1.00 95.44 167 LEU A CA 1
ATOM 1284 C C . LEU A 1 167 ? -10.036 -14.931 7.370 1.00 95.44 167 LEU A C 1
ATOM 1286 O O . LEU A 1 167 ? -9.077 -15.702 7.319 1.00 95.44 167 LEU A O 1
ATOM 1290 N N . ALA A 1 168 ? -10.057 -13.762 6.723 1.00 96.94 168 ALA A N 1
ATOM 1291 C CA . ALA A 1 168 ? -8.954 -13.295 5.891 1.00 96.94 168 ALA A CA 1
ATOM 1292 C C . ALA A 1 168 ? -7.638 -13.247 6.682 1.00 96.94 168 ALA A C 1
ATOM 1294 O O . ALA A 1 168 ? -6.639 -13.817 6.252 1.00 96.94 168 ALA A O 1
ATOM 1295 N N . ALA A 1 169 ? -7.637 -12.660 7.881 1.00 96.81 169 ALA A N 1
ATOM 1296 C CA . ALA A 1 169 ? -6.435 -12.583 8.704 1.00 96.81 169 ALA A CA 1
ATOM 1297 C C . ALA A 1 169 ? -5.904 -13.966 9.104 1.00 96.81 169 ALA A C 1
ATOM 1299 O O . ALA A 1 169 ? -4.702 -14.188 9.043 1.00 96.81 169 ALA A O 1
ATOM 1300 N N . THR A 1 170 ? -6.775 -14.909 9.482 1.00 96.81 170 THR A N 1
ATOM 1301 C CA . THR A 1 170 ? -6.346 -16.268 9.866 1.00 96.81 170 THR A CA 1
ATOM 1302 C C . THR A 1 170 ? -5.766 -17.076 8.712 1.00 96.81 170 THR A C 1
ATOM 1304 O O . THR A 1 170 ? -5.003 -18.005 8.955 1.00 96.81 170 THR A O 1
ATOM 1307 N N . ARG A 1 171 ? -6.113 -16.726 7.470 1.00 97.81 171 ARG A N 1
ATOM 1308 C CA . ARG A 1 171 ? -5.565 -17.355 6.264 1.00 97.81 171 ARG A CA 1
ATOM 1309 C C . ARG A 1 171 ? -4.281 -16.684 5.792 1.00 97.81 171 ARG A C 1
ATOM 1311 O O . ARG A 1 171 ? -3.385 -17.358 5.310 1.00 97.81 171 ARG A O 1
ATOM 1318 N N . LEU A 1 172 ? -4.185 -15.366 5.955 1.00 98.06 172 LEU A N 1
ATOM 1319 C CA . LEU A 1 172 ? -3.080 -14.563 5.430 1.00 98.06 172 LEU A CA 1
ATOM 1320 C C . LEU A 1 172 ? -1.938 -14.348 6.428 1.00 98.06 172 LEU A C 1
ATOM 1322 O O . LEU A 1 172 ? -0.835 -13.991 6.020 1.00 98.06 172 LEU A O 1
ATOM 1326 N N . LEU A 1 173 ? -2.174 -14.540 7.726 1.00 97.50 173 LEU A N 1
ATOM 1327 C CA . LEU A 1 173 ? -1.200 -14.272 8.780 1.00 97.50 173 LEU A CA 1
ATOM 1328 C C . LEU A 1 173 ? -0.913 -15.509 9.626 1.00 97.50 173 LEU A C 1
ATOM 1330 O O . LEU A 1 173 ? -1.792 -16.296 9.965 1.00 97.50 173 LEU A O 1
ATOM 1334 N N . THR A 1 174 ? 0.333 -15.610 10.079 1.00 95.69 174 THR A N 1
ATOM 1335 C CA . THR A 1 174 ? 0.732 -16.589 11.094 1.00 95.69 174 THR A CA 1
ATOM 1336 C C . THR A 1 174 ? 0.171 -16.228 12.472 1.00 95.69 174 THR A C 1
ATOM 1338 O O . THR A 1 174 ? -0.036 -15.055 12.796 1.00 95.69 174 THR A O 1
ATOM 1341 N N . SER A 1 175 ? 0.049 -17.214 13.367 1.00 93.12 175 SER A N 1
ATOM 1342 C CA . SER A 1 175 ? -0.357 -16.980 14.764 1.00 93.12 175 SER A CA 1
ATOM 1343 C C . SER A 1 175 ? 0.556 -15.983 15.489 1.00 93.12 175 SER A C 1
ATOM 1345 O O . SER A 1 175 ? 0.093 -15.195 16.312 1.00 93.12 175 SER A O 1
ATOM 1347 N N . ARG A 1 176 ? 1.856 -15.963 15.152 1.00 92.00 176 ARG A N 1
ATOM 1348 C CA . ARG A 1 176 ? 2.819 -14.991 15.694 1.00 92.00 176 ARG A CA 1
ATOM 1349 C C . ARG A 1 176 ? 2.503 -13.567 15.234 1.00 92.00 176 ARG A C 1
ATOM 1351 O O . ARG A 1 176 ? 2.585 -12.644 16.043 1.00 92.00 176 ARG A O 1
ATOM 1358 N N . GLN A 1 177 ? 2.154 -13.381 13.961 1.00 93.69 177 GLN A N 1
ATOM 1359 C CA . GLN A 1 177 ? 1.743 -12.078 13.436 1.00 93.69 177 GLN A CA 1
ATOM 1360 C C . GLN A 1 177 ? 0.420 -11.630 14.061 1.00 93.69 177 GLN A C 1
ATOM 1362 O O . GLN A 1 177 ? 0.359 -10.508 14.552 1.00 93.69 177 GLN A O 1
ATOM 1367 N N . LEU A 1 178 ? -0.584 -12.507 14.164 1.00 92.56 178 LEU A N 1
ATOM 1368 C CA . LEU A 1 178 ? -1.857 -12.200 14.835 1.00 92.56 178 LEU A CA 1
ATOM 1369 C C . LEU A 1 178 ? -1.654 -11.781 16.302 1.00 92.56 178 LEU A C 1
ATOM 1371 O O . LEU A 1 178 ? -2.171 -10.754 16.738 1.00 92.56 178 LEU A O 1
ATOM 1375 N N . ALA A 1 179 ? -0.825 -12.512 17.053 1.00 88.81 179 ALA A N 1
ATOM 1376 C CA . ALA A 1 179 ? -0.477 -12.143 18.425 1.00 88.81 179 ALA A CA 1
ATOM 1377 C C . ALA A 1 179 ? 0.275 -10.800 18.500 1.00 88.81 179 ALA A C 1
ATOM 1379 O O . ALA A 1 179 ? 0.102 -10.031 19.447 1.00 88.81 179 ALA A O 1
ATOM 1380 N N . SER A 1 180 ? 1.115 -10.494 17.506 1.00 87.38 180 SER A N 1
ATOM 1381 C CA . SER A 1 180 ? 1.776 -9.190 17.399 1.00 87.38 180 SER A CA 1
ATOM 1382 C C . SER A 1 180 ? 0.777 -8.061 17.151 1.00 87.38 180 SER A C 1
ATOM 1384 O O . SER A 1 180 ? 0.898 -7.014 17.785 1.00 87.38 180 SER A O 1
ATOM 1386 N N . LEU A 1 181 ? -0.223 -8.265 16.289 1.00 87.31 181 LEU A N 1
ATOM 1387 C CA . LEU A 1 181 ? -1.275 -7.277 16.041 1.00 87.31 181 LEU A CA 1
ATOM 1388 C C . LEU A 1 181 ? -2.042 -6.959 17.330 1.00 87.31 181 LEU A C 1
ATOM 1390 O O . LEU A 1 181 ? -2.130 -5.793 17.702 1.00 87.31 181 LEU A O 1
ATOM 1394 N N . ASN A 1 182 ? -2.470 -7.983 18.074 1.00 85.25 182 ASN A N 1
ATOM 1395 C CA . ASN A 1 182 ? -3.208 -7.797 19.329 1.00 85.25 182 ASN A CA 1
ATOM 1396 C C . ASN A 1 182 ? -2.406 -7.072 20.411 1.00 85.25 182 ASN A C 1
ATOM 1398 O O . ASN A 1 182 ? -2.944 -6.210 21.098 1.00 85.25 182 ASN A O 1
ATOM 1402 N N . ARG A 1 183 ? -1.105 -7.358 20.544 1.00 83.69 183 ARG A N 1
ATOM 1403 C CA . ARG A 1 183 ? -0.249 -6.652 21.517 1.00 83.69 183 ARG A CA 1
ATOM 1404 C C . ARG A 1 183 ? -0.069 -5.165 21.210 1.00 83.69 183 ARG A C 1
ATOM 1406 O O . ARG A 1 183 ? 0.238 -4.404 22.117 1.00 83.69 183 ARG A O 1
ATOM 1413 N N . ASN A 1 184 ? -0.215 -4.767 19.948 1.00 80.19 184 ASN A N 1
ATOM 1414 C CA . ASN A 1 184 ? -0.078 -3.378 19.506 1.00 80.19 184 ASN A CA 1
ATOM 1415 C C . ASN A 1 184 ? -1.433 -2.684 19.290 1.00 80.19 184 ASN A C 1
ATOM 1417 O O . ASN A 1 184 ? -1.460 -1.543 18.815 1.00 80.19 184 ASN A O 1
ATOM 1421 N N . ALA A 1 185 ? -2.537 -3.375 19.585 1.00 83.00 185 ALA A N 1
ATOM 1422 C CA . ALA A 1 185 ? -3.877 -2.852 19.410 1.00 83.00 185 ALA A CA 1
ATOM 1423 C C . ALA A 1 185 ? -4.208 -1.794 20.468 1.00 83.00 185 ALA A C 1
ATOM 1425 O O . ALA A 1 185 ? -3.638 -1.755 21.559 1.00 83.00 185 ALA A O 1
ATOM 1426 N N . ILE A 1 186 ? -5.141 -0.921 20.115 1.00 82.44 186 ILE A N 1
ATOM 1427 C CA . ILE A 1 186 ? -5.590 0.203 20.925 1.00 82.44 186 ILE A CA 1
ATOM 1428 C C . ILE A 1 186 ? -7.086 0.033 21.193 1.00 82.44 186 ILE A C 1
ATOM 1430 O O . ILE A 1 186 ? -7.853 -0.235 20.269 1.00 82.44 186 ILE A O 1
ATOM 1434 N N . ASP A 1 187 ? -7.500 0.225 22.447 1.00 82.19 187 ASP A N 1
ATOM 1435 C CA . ASP A 1 187 ? -8.916 0.242 22.824 1.00 82.19 187 ASP A CA 1
ATOM 1436 C C . ASP A 1 187 ? -9.704 1.319 22.064 1.00 82.19 187 ASP A C 1
ATOM 1438 O O . ASP A 1 187 ? -9.185 2.385 21.715 1.00 82.19 187 ASP A O 1
ATOM 1442 N N . VAL A 1 188 ? -10.997 1.071 21.843 1.00 79.75 188 VAL A N 1
ATOM 1443 C CA . VAL A 1 188 ? -11.895 2.080 21.272 1.00 79.75 188 VAL A CA 1
ATOM 1444 C C . VAL A 1 188 ? -11.902 3.324 22.163 1.00 79.75 188 VAL A C 1
ATOM 1446 O O . VAL A 1 188 ? -12.123 3.257 23.372 1.00 79.75 188 VAL A O 1
ATOM 1449 N N . LEU A 1 189 ? -11.661 4.477 21.543 1.00 80.75 189 LEU A N 1
ATOM 1450 C CA . LEU A 1 189 ? -11.542 5.751 22.239 1.00 80.75 189 LEU A CA 1
ATOM 1451 C C . LEU A 1 189 ? -12.890 6.460 22.337 1.00 80.75 189 LEU A C 1
ATOM 1453 O O . LEU A 1 189 ? -13.659 6.518 21.379 1.00 80.75 189 LEU A O 1
ATOM 1457 N N . THR A 1 190 ? -13.139 7.079 23.486 1.00 82.50 190 THR A N 1
ATOM 1458 C CA . THR A 1 190 ? -14.259 8.006 23.676 1.00 82.50 190 THR A CA 1
ATOM 1459 C C . THR A 1 190 ? -14.029 9.311 22.911 1.00 82.50 190 THR A C 1
ATOM 1461 O O . THR A 1 190 ? -12.889 9.738 22.711 1.00 82.50 190 THR A O 1
ATOM 1464 N N . ASN A 1 191 ? -15.107 10.027 22.574 1.00 84.31 191 ASN A N 1
ATOM 1465 C CA . ASN A 1 191 ? -15.019 11.339 21.915 1.00 84.31 191 ASN A CA 1
ATOM 1466 C C . ASN A 1 191 ? -14.136 12.332 22.688 1.00 84.31 191 ASN A C 1
ATOM 1468 O O . ASN A 1 191 ? -13.392 13.103 22.088 1.00 84.31 191 ASN A O 1
ATOM 1472 N N . ARG A 1 192 ? -14.165 12.283 24.027 1.00 84.38 192 ARG A N 1
ATOM 1473 C CA . ARG A 1 192 ? -13.313 13.122 24.882 1.00 84.38 192 ARG A CA 1
ATOM 1474 C C . ARG A 1 192 ? -11.829 12.785 24.711 1.00 84.38 192 ARG A C 1
ATOM 1476 O O . ARG A 1 192 ? -11.009 13.694 24.627 1.00 84.38 192 ARG A O 1
ATOM 1483 N N . GLN A 1 193 ? -11.483 11.499 24.646 1.00 83.56 193 GLN A N 1
ATOM 1484 C CA . GLN A 1 193 ? -10.104 11.058 24.417 1.00 83.56 193 GLN A CA 1
ATOM 1485 C C . GLN A 1 193 ? -9.620 11.446 23.018 1.00 83.56 193 GLN A C 1
ATOM 1487 O O . GLN A 1 193 ? -8.509 11.953 22.890 1.00 83.56 193 GLN A O 1
ATOM 1492 N N . VAL A 1 194 ? -10.460 11.287 21.990 1.00 84.25 194 VAL A N 1
ATOM 1493 C CA . VAL A 1 194 ? -10.138 11.734 20.624 1.00 84.25 194 VAL A CA 1
ATOM 1494 C C . VAL A 1 194 ? -9.924 13.246 20.584 1.00 84.25 194 VAL A C 1
ATOM 1496 O O . VAL A 1 194 ? -8.922 13.698 20.042 1.00 84.25 194 VAL A O 1
ATOM 1499 N N . GLN A 1 195 ? -10.805 14.035 21.207 1.00 85.50 195 GLN A N 1
ATOM 1500 C CA . GLN A 1 195 ? -10.663 15.492 21.248 1.00 85.50 195 GLN A CA 1
ATOM 1501 C C . GLN A 1 195 ? -9.383 15.934 21.969 1.00 85.50 195 GLN A C 1
ATOM 1503 O O . GLN A 1 195 ? -8.737 16.883 21.535 1.00 85.50 195 GLN A O 1
ATOM 1508 N N . SER A 1 196 ? -9.000 15.232 23.037 1.00 84.19 196 SER A N 1
ATOM 1509 C CA . SER A 1 196 ? -7.732 15.459 23.737 1.00 84.19 196 SER A CA 1
ATOM 1510 C C . SER A 1 196 ? -6.521 15.140 22.849 1.00 84.19 196 SER A C 1
ATOM 1512 O O . SER A 1 196 ? -5.577 15.919 22.796 1.00 84.19 196 SER A O 1
ATOM 1514 N N . LEU A 1 197 ? -6.572 14.040 22.085 1.00 78.75 197 LEU A N 1
ATOM 1515 C CA . LEU A 1 197 ? -5.504 13.630 21.160 1.00 78.75 197 LEU A CA 1
ATOM 1516 C C . LEU A 1 197 ? -5.269 14.627 20.024 1.00 78.75 197 LEU A C 1
ATOM 1518 O O . LEU A 1 197 ? -4.134 14.822 19.600 1.00 78.75 197 LEU A O 1
ATOM 1522 N N . VAL A 1 198 ? -6.345 15.215 19.502 1.00 85.44 198 VAL A N 1
ATOM 1523 C CA . VAL A 1 198 ? -6.284 16.128 18.352 1.00 85.44 198 VAL A CA 1
ATOM 1524 C C . VAL A 1 198 ? -6.256 17.604 18.754 1.00 85.44 198 VAL A C 1
ATOM 1526 O O . VAL A 1 198 ? -6.192 18.480 17.891 1.00 85.44 198 VAL A O 1
ATOM 1529 N N . GLY A 1 199 ? -6.322 17.900 20.051 1.00 82.00 199 GLY A N 1
ATOM 1530 C CA . GLY A 1 199 ? -6.192 19.253 20.573 1.00 82.00 199 GLY A CA 1
ATOM 1531 C C . GLY A 1 199 ? -4.765 19.760 20.385 1.00 82.00 199 GLY A C 1
ATOM 1532 O O . GLY A 1 199 ? -3.831 19.206 20.953 1.00 82.00 199 GLY A O 1
ATOM 1533 N N . GLY A 1 200 ? -4.591 20.813 19.584 1.00 79.62 200 GLY A N 1
ATOM 1534 C CA . GLY A 1 200 ? -3.284 21.446 19.371 1.00 79.62 200 GLY A CA 1
ATOM 1535 C C . GLY A 1 200 ? -2.396 20.790 18.307 1.00 79.62 200 GLY A C 1
ATOM 1536 O O . GLY A 1 200 ? -1.257 21.218 18.147 1.00 79.62 200 GLY A O 1
ATOM 1537 N N . VAL A 1 201 ? -2.892 19.800 17.552 1.00 82.38 201 VAL A N 1
ATOM 1538 C CA . VAL A 1 201 ? -2.183 19.277 16.366 1.00 82.38 201 VAL A CA 1
ATOM 1539 C C . VAL A 1 201 ? -2.703 19.926 15.072 1.00 82.38 201 VAL A C 1
ATOM 1541 O O . VAL A 1 201 ? -3.881 20.295 15.005 1.00 82.38 201 VAL A O 1
ATOM 1544 N N . PRO A 1 202 ? -1.872 20.044 14.016 1.00 83.75 202 PRO A N 1
ATOM 1545 C CA . PRO A 1 202 ? -2.306 20.569 12.721 1.00 83.75 202 PRO A CA 1
ATOM 1546 C C . PRO A 1 202 ? -3.495 19.797 12.134 1.00 83.75 202 PRO A C 1
ATOM 1548 O O . PRO A 1 202 ? -3.575 18.575 12.266 1.00 83.75 202 PRO A O 1
ATOM 1551 N N . GLN A 1 203 ? -4.398 20.492 11.431 1.00 83.81 203 GLN A N 1
ATOM 1552 C CA . GLN A 1 203 ? -5.636 19.897 10.900 1.00 83.81 203 GLN A CA 1
ATOM 1553 C C . GLN A 1 203 ? -5.429 18.639 10.036 1.00 83.81 203 GLN A C 1
ATOM 1555 O O . GLN A 1 203 ? -6.173 17.680 10.242 1.00 83.81 203 GLN A O 1
ATOM 1560 N N . PRO A 1 204 ? -4.428 18.562 9.136 1.00 81.00 204 PRO A N 1
ATOM 1561 C CA . PRO A 1 204 ? -4.189 17.340 8.365 1.00 81.00 204 PRO A CA 1
ATOM 1562 C C . PRO A 1 204 ? -3.844 16.136 9.249 1.00 81.00 204 PRO A C 1
ATOM 1564 O O . PRO A 1 204 ? -4.319 15.028 9.015 1.00 81.00 204 PRO A O 1
ATOM 1567 N N . VAL A 1 205 ? -3.061 16.355 10.310 1.00 83.69 205 VAL A N 1
ATOM 1568 C CA . VAL A 1 205 ? -2.713 15.312 11.283 1.00 83.69 205 VAL A CA 1
ATOM 1569 C C . VAL A 1 205 ? -3.939 14.945 12.119 1.00 83.69 205 VAL A C 1
ATOM 1571 O O . VAL A 1 205 ? -4.242 13.766 12.279 1.00 83.69 205 VAL A O 1
ATOM 1574 N N . ALA A 1 206 ? -4.691 15.943 12.593 1.00 86.31 206 ALA A N 1
ATOM 1575 C CA . ALA A 1 206 ? -5.932 15.736 13.334 1.00 86.31 206 ALA A CA 1
ATOM 1576 C C . ALA A 1 206 ? -6.941 14.888 12.545 1.00 86.31 206 ALA A C 1
ATOM 1578 O O . ALA A 1 206 ? -7.579 14.008 13.118 1.00 86.31 206 ALA A O 1
ATOM 1579 N N . ALA A 1 207 ? -7.085 15.141 11.240 1.00 87.44 207 ALA A N 1
ATOM 1580 C CA . ALA A 1 207 ? -7.991 14.404 10.364 1.00 87.44 207 ALA A CA 1
ATOM 1581 C C . ALA A 1 207 ? -7.632 12.913 10.293 1.00 87.44 207 ALA A C 1
ATOM 1583 O O . ALA A 1 207 ? -8.506 12.072 10.490 1.00 87.44 207 ALA A O 1
ATOM 1584 N N . VAL A 1 208 ? -6.348 12.589 10.111 1.00 89.31 208 VAL A N 1
ATOM 1585 C CA . VAL A 1 208 ? -5.863 11.198 10.105 1.00 89.31 208 VAL A CA 1
ATOM 1586 C C . VAL A 1 208 ? -6.132 10.516 11.449 1.00 89.31 208 VAL A C 1
ATOM 1588 O O . VAL A 1 208 ? -6.668 9.412 11.480 1.00 89.31 208 VAL A O 1
ATOM 1591 N N . LEU A 1 209 ? -5.841 11.183 12.571 1.00 89.44 209 LEU A N 1
ATOM 1592 C CA . LEU A 1 209 ? -6.062 10.608 13.905 1.00 89.44 209 LEU A CA 1
ATOM 1593 C C . LEU A 1 209 ? -7.542 10.369 14.218 1.00 89.44 209 LEU A C 1
ATOM 1595 O O . LEU A 1 209 ? -7.882 9.350 14.824 1.00 89.44 209 LEU A O 1
ATOM 1599 N N . ARG A 1 210 ? -8.424 11.288 13.803 1.00 91.50 210 ARG A N 1
ATOM 1600 C CA . ARG A 1 210 ? -9.878 11.095 13.911 1.00 91.50 210 ARG A CA 1
ATOM 1601 C C . ARG A 1 210 ? -10.326 9.923 13.053 1.00 91.50 210 ARG A C 1
ATOM 1603 O O . ARG A 1 210 ? -11.006 9.048 13.573 1.00 91.50 210 ARG A O 1
ATOM 1610 N N . ALA A 1 211 ? -9.880 9.863 11.799 1.00 93.69 211 ALA A N 1
ATOM 1611 C CA . ALA A 1 211 ? -10.221 8.770 10.900 1.00 93.69 211 ALA A CA 1
ATOM 1612 C C . ALA A 1 211 ? -9.786 7.413 11.469 1.00 93.69 211 ALA A C 1
ATOM 1614 O O . ALA A 1 211 ? -10.586 6.489 11.495 1.00 93.69 211 ALA A O 1
ATOM 1615 N N . GLU A 1 212 ? -8.572 7.282 12.007 1.00 93.44 212 GLU A N 1
ATOM 1616 C CA . GLU A 1 212 ? -8.134 6.036 12.651 1.00 93.44 212 GLU A CA 1
ATOM 1617 C C . GLU A 1 212 ? -8.976 5.672 13.888 1.00 93.44 212 GLU A C 1
ATOM 1619 O O . GLU A 1 212 ? -9.288 4.499 14.100 1.00 93.44 212 GLU A O 1
ATOM 1624 N N . ALA A 1 213 ? -9.368 6.652 14.709 1.00 92.38 213 ALA A N 1
ATOM 1625 C CA . ALA A 1 213 ? -10.230 6.410 15.867 1.00 92.38 213 ALA A CA 1
ATOM 1626 C C . ALA A 1 213 ? -11.656 6.003 15.467 1.00 92.38 213 ALA A C 1
ATOM 1628 O O . ALA A 1 213 ? -12.219 5.075 16.054 1.00 92.38 213 ALA A O 1
ATOM 1629 N N . ASP A 1 214 ? -12.218 6.663 14.457 1.00 94.75 214 ASP A N 1
ATOM 1630 C CA . ASP A 1 214 ? -13.524 6.339 13.897 1.00 94.75 214 ASP A CA 1
ATOM 1631 C C . ASP A 1 214 ? -13.502 4.953 13.250 1.00 94.75 214 ASP A C 1
ATOM 1633 O O . ASP A 1 214 ? -14.387 4.147 13.521 1.00 94.75 214 ASP A O 1
ATOM 1637 N N . MET A 1 215 ? -12.441 4.621 12.510 1.00 94.31 215 MET A N 1
ATOM 1638 C CA . MET A 1 215 ? -12.231 3.291 11.939 1.00 94.31 215 MET A CA 1
ATOM 1639 C C . MET A 1 215 ? -12.197 2.201 13.012 1.00 94.31 215 MET A C 1
ATOM 1641 O O . MET A 1 215 ? -12.891 1.199 12.859 1.00 94.31 215 MET A O 1
ATOM 1645 N N . ARG A 1 216 ? -11.467 2.392 14.126 1.00 93.62 216 ARG A N 1
ATOM 1646 C CA . ARG A 1 216 ? -11.480 1.434 15.255 1.00 93.62 216 ARG A CA 1
ATOM 1647 C C . ARG A 1 216 ? -12.895 1.181 15.770 1.00 93.62 216 ARG A C 1
ATOM 1649 O O . ARG A 1 216 ? -13.289 0.031 15.933 1.00 93.62 216 ARG A O 1
ATOM 1656 N N . ARG A 1 217 ? -13.659 2.252 16.002 1.00 93.19 217 ARG A N 1
ATOM 1657 C CA . ARG A 1 217 ? -15.044 2.163 16.484 1.00 93.19 217 ARG A CA 1
ATOM 1658 C C . ARG A 1 217 ? -15.949 1.457 15.473 1.00 93.19 217 ARG A C 1
ATOM 1660 O O . ARG A 1 217 ? -16.761 0.629 15.849 1.00 93.19 217 ARG A O 1
ATOM 1667 N N . MET A 1 218 ? -15.816 1.784 14.193 1.00 95.00 218 MET A N 1
ATOM 1668 C CA . MET A 1 218 ? -16.651 1.219 13.133 1.00 95.00 218 MET A CA 1
ATOM 1669 C C . MET A 1 218 ? -16.381 -0.266 12.910 1.00 95.00 218 MET A C 1
ATOM 1671 O O . MET A 1 218 ? -17.317 -1.033 12.684 1.00 95.00 218 MET A O 1
ATOM 1675 N N . LEU A 1 219 ? -15.117 -0.680 13.015 1.00 93.25 219 LEU A N 1
ATOM 1676 C CA . LEU A 1 219 ? -14.737 -2.088 12.969 1.00 93.25 219 LEU A CA 1
ATOM 1677 C C . LEU A 1 219 ? -15.397 -2.865 14.115 1.00 93.25 219 LEU A C 1
ATOM 1679 O O . LEU A 1 219 ? -16.039 -3.875 13.838 1.00 93.25 219 LEU A O 1
ATOM 1683 N N . SER A 1 220 ? -15.349 -2.349 15.351 1.00 89.00 220 SER A N 1
ATOM 1684 C CA . SER A 1 220 ? -15.949 -3.021 16.514 1.00 89.00 220 SER A CA 1
ATOM 1685 C C . SER A 1 220 ? -17.480 -3.083 16.482 1.00 89.00 220 SER A C 1
ATOM 1687 O O . SER A 1 220 ? -18.073 -3.977 17.081 1.00 89.00 220 SER A O 1
ATOM 1689 N N . THR A 1 221 ? -18.140 -2.170 15.764 1.00 90.19 221 THR A N 1
ATOM 1690 C CA . THR A 1 221 ? -19.600 -2.189 15.570 1.00 90.19 221 THR A CA 1
ATOM 1691 C C . THR A 1 221 ? -20.049 -2.967 14.331 1.00 90.19 221 THR A C 1
ATOM 1693 O O . THR A 1 221 ? -21.245 -3.025 14.060 1.00 90.19 221 THR A O 1
ATOM 1696 N N . GLY A 1 222 ? -19.123 -3.548 13.558 1.00 88.88 222 GLY A N 1
ATOM 1697 C CA . GLY A 1 222 ? -19.453 -4.328 12.362 1.00 88.88 222 GLY A CA 1
ATOM 1698 C C . GLY A 1 222 ? -19.884 -3.494 11.151 1.00 88.88 222 GLY A C 1
ATOM 1699 O O . GLY A 1 222 ? -20.721 -3.949 10.374 1.00 88.88 222 GLY A O 1
ATOM 1700 N N . ALA A 1 223 ? -19.326 -2.290 10.981 1.00 94.56 223 ALA A N 1
ATOM 1701 C CA . ALA A 1 223 ? -19.614 -1.434 9.832 1.00 94.56 223 ALA A CA 1
ATOM 1702 C C . ALA A 1 223 ? -19.310 -2.126 8.491 1.00 94.56 223 ALA A C 1
ATOM 1704 O O . ALA A 1 223 ? -18.380 -2.930 8.361 1.00 94.56 223 ALA A O 1
ATOM 1705 N N . SER A 1 224 ? -20.092 -1.778 7.473 1.00 95.00 224 SER A N 1
ATOM 1706 C CA . SER A 1 224 ? -19.909 -2.245 6.103 1.00 95.00 224 SER A CA 1
ATOM 1707 C C . SER A 1 224 ? -18.657 -1.650 5.455 1.00 95.00 224 SER A C 1
ATOM 1709 O O . SER A 1 224 ? -18.140 -0.608 5.862 1.00 95.00 224 SER A O 1
ATOM 1711 N N . TYR A 1 225 ? -18.202 -2.282 4.370 1.00 95.62 225 TYR A N 1
ATOM 1712 C CA . TYR A 1 225 ? -17.088 -1.775 3.568 1.00 95.62 225 TYR A CA 1
ATOM 1713 C C . TYR A 1 225 ? -17.283 -0.315 3.144 1.00 95.62 225 TYR A C 1
ATOM 1715 O O . TYR A 1 225 ? -16.392 0.501 3.340 1.00 95.62 225 TYR A O 1
ATOM 1723 N N . GLY A 1 226 ? -18.455 0.027 2.599 1.00 96.88 226 GLY A N 1
ATOM 1724 C CA . GLY A 1 226 ? -18.720 1.380 2.104 1.00 96.88 226 GLY A CA 1
ATOM 1725 C C . GLY A 1 226 ? -18.776 2.425 3.220 1.00 96.88 226 GLY A C 1
ATOM 1726 O O . GLY A 1 226 ? -18.450 3.585 2.995 1.00 96.88 226 GLY A O 1
ATOM 1727 N N . GLU A 1 227 ? -19.173 2.037 4.434 1.00 96.69 227 GLU A N 1
ATOM 1728 C CA . GLU A 1 227 ? -19.086 2.911 5.607 1.00 96.69 227 GLU A CA 1
ATOM 1729 C C . GLU A 1 227 ? -17.631 3.170 5.997 1.00 96.69 227 GLU A C 1
ATOM 1731 O O . GLU A 1 227 ? -17.247 4.327 6.160 1.00 96.69 227 GLU A O 1
ATOM 1736 N N . LEU A 1 228 ? -16.823 2.112 6.091 1.00 96.69 228 LEU A N 1
ATOM 1737 C CA . LEU A 1 228 ? -15.393 2.209 6.389 1.00 96.69 228 LEU A CA 1
ATOM 1738 C C . LEU A 1 228 ? -14.653 3.042 5.331 1.00 96.69 228 LEU A C 1
ATOM 1740 O O . LEU A 1 228 ? -13.869 3.928 5.666 1.00 96.69 228 LEU A O 1
ATOM 1744 N N . GLU A 1 229 ? -14.952 2.814 4.054 1.00 97.06 229 GLU A N 1
ATOM 1745 C CA . GLU A 1 229 ? -14.345 3.515 2.923 1.00 97.06 229 GLU A CA 1
ATOM 1746 C C . GLU A 1 229 ? -14.570 5.028 2.991 1.00 97.06 229 GLU A C 1
ATOM 1748 O O . GLU A 1 229 ? -13.626 5.783 2.782 1.00 97.06 229 GLU A O 1
ATOM 1753 N N . ARG A 1 230 ? -15.773 5.485 3.366 1.00 95.81 230 ARG A N 1
ATOM 1754 C CA . ARG A 1 230 ? -16.076 6.923 3.494 1.00 95.81 230 ARG A CA 1
ATOM 1755 C C . ARG A 1 230 ? -15.230 7.639 4.547 1.00 95.81 230 ARG A C 1
ATOM 1757 O O . ARG A 1 230 ? -15.028 8.845 4.440 1.00 95.81 230 ARG A O 1
ATOM 1764 N N . VAL A 1 231 ? -14.765 6.921 5.568 1.00 95.50 231 VAL A N 1
ATOM 1765 C CA . VAL A 1 231 ? -13.874 7.469 6.602 1.00 95.50 231 VAL A CA 1
ATOM 1766 C C . VAL A 1 231 ? -12.411 7.331 6.188 1.00 95.50 231 VAL A C 1
ATOM 1768 O O . VAL A 1 231 ? -11.600 8.228 6.422 1.00 95.50 231 VAL A O 1
ATOM 1771 N N . ALA A 1 232 ? -12.055 6.212 5.561 1.00 94.50 232 ALA A N 1
ATOM 1772 C CA . ALA A 1 232 ? -10.682 5.935 5.176 1.00 94.50 232 ALA A CA 1
ATOM 1773 C C . ALA A 1 232 ? -10.216 6.747 3.955 1.00 94.50 232 ALA A C 1
ATOM 1775 O O . ALA A 1 232 ? -9.048 7.140 3.897 1.00 94.50 232 ALA A O 1
ATOM 1776 N N . VAL A 1 233 ? -11.106 7.005 2.996 1.00 95.75 233 VAL A N 1
ATOM 1777 C CA . VAL A 1 233 ? -10.805 7.633 1.706 1.00 95.75 233 VAL A CA 1
ATOM 1778 C C . VAL A 1 233 ? -11.629 8.909 1.567 1.00 95.75 233 VAL A C 1
ATOM 1780 O O . VAL A 1 233 ? -12.838 8.871 1.355 1.00 95.75 233 VAL A O 1
ATOM 1783 N N . LEU A 1 234 ? -10.965 10.060 1.679 1.00 93.56 234 LEU A N 1
ATOM 1784 C CA . LEU A 1 234 ? -11.621 11.356 1.528 1.00 93.56 234 LEU A CA 1
ATOM 1785 C C . LEU A 1 234 ? -11.958 11.612 0.055 1.00 93.56 234 LEU A C 1
ATOM 1787 O O . LEU A 1 234 ? -11.117 11.430 -0.830 1.00 93.56 234 LEU A O 1
ATOM 1791 N N . ALA A 1 235 ? -13.187 12.058 -0.193 1.00 88.38 235 ALA A N 1
ATOM 1792 C CA . ALA A 1 235 ? -13.649 12.473 -1.511 1.00 88.38 235 ALA A CA 1
ATOM 1793 C C . ALA A 1 235 ? -13.323 13.951 -1.784 1.00 88.38 235 ALA A C 1
ATOM 1795 O O . ALA A 1 235 ? -13.199 14.757 -0.861 1.00 88.38 235 ALA A O 1
ATOM 1796 N N . GLY A 1 236 ? -13.258 14.315 -3.065 1.00 88.00 236 GLY A N 1
ATOM 1797 C CA . GLY A 1 236 ? -13.035 15.688 -3.521 1.00 88.00 236 GLY A CA 1
ATOM 1798 C C . GLY A 1 236 ? -11.591 15.975 -3.931 1.00 88.00 236 GLY A C 1
ATOM 1799 O O . GLY A 1 236 ? -10.753 15.078 -4.018 1.00 88.00 236 GLY A O 1
ATOM 1800 N N . MET A 1 237 ? -11.309 17.246 -4.221 1.00 86.94 237 MET A N 1
ATOM 1801 C CA . MET A 1 237 ? -9.970 17.681 -4.617 1.00 86.94 237 MET A CA 1
ATOM 1802 C C . MET A 1 237 ? -9.061 17.758 -3.394 1.00 86.94 237 MET A C 1
ATOM 1804 O O . MET A 1 237 ? -9.296 18.550 -2.482 1.00 86.94 237 MET A O 1
ATOM 1808 N N . ALA A 1 238 ? -8.006 16.946 -3.393 1.00 92.62 238 ALA A N 1
ATOM 1809 C CA . ALA A 1 238 ? -7.021 16.968 -2.326 1.00 92.62 238 ALA A CA 1
ATOM 1810 C C . ALA A 1 238 ? -6.287 18.321 -2.309 1.00 92.62 238 ALA A C 1
ATOM 1812 O O . ALA A 1 238 ? -5.715 18.704 -3.335 1.00 92.62 238 ALA A O 1
ATOM 1813 N N . PRO A 1 239 ? -6.225 19.028 -1.168 1.00 92.88 239 PRO A N 1
ATOM 1814 C CA . PRO A 1 239 ? -5.344 20.179 -1.045 1.00 92.88 239 PRO A CA 1
ATOM 1815 C C . PRO A 1 239 ? -3.884 19.724 -1.143 1.00 92.88 239 PRO A C 1
ATOM 1817 O O . PRO A 1 239 ? -3.561 18.563 -0.864 1.00 92.88 239 PRO A O 1
ATOM 1820 N N . LEU A 1 240 ? -2.980 20.637 -1.492 1.00 92.25 240 LEU A N 1
ATOM 1821 C CA . LEU A 1 240 ? -1.550 20.374 -1.358 1.00 92.25 240 LEU A CA 1
ATOM 1822 C C . LEU A 1 240 ? -1.202 20.271 0.125 1.00 92.25 240 LEU A C 1
ATOM 1824 O O . LEU A 1 240 ? -1.358 21.229 0.880 1.00 92.25 240 LEU A O 1
ATOM 1828 N N . GLY A 1 241 ? -0.776 19.082 0.541 1.00 89.50 241 GLY A N 1
ATOM 1829 C CA . GLY A 1 241 ? -0.325 18.855 1.905 1.00 89.50 241 GLY A CA 1
ATOM 1830 C C . GLY A 1 241 ? 1.066 19.438 2.133 1.00 89.50 241 GLY A C 1
ATOM 1831 O O . GLY A 1 241 ? 1.851 19.623 1.199 1.00 89.50 241 GLY A O 1
ATOM 1832 N N . GLU A 1 242 ? 1.404 19.697 3.387 1.00 87.69 242 GLU A N 1
ATOM 1833 C CA . GLU A 1 242 ? 2.750 20.123 3.754 1.00 87.69 242 GLU A CA 1
ATOM 1834 C C . GLU A 1 242 ? 3.802 19.081 3.333 1.00 87.69 242 GLU A C 1
ATOM 1836 O O . GLU A 1 242 ? 3.582 17.872 3.446 1.00 87.69 242 GLU A O 1
ATOM 1841 N N . GLY A 1 243 ? 4.938 19.548 2.807 1.00 90.00 243 GLY A N 1
ATOM 1842 C CA . GLY A 1 243 ? 5.999 18.681 2.285 1.00 90.00 243 GLY A CA 1
ATOM 1843 C C . GLY A 1 243 ? 5.674 18.008 0.947 1.00 90.00 243 GLY A C 1
ATOM 1844 O O . GLY A 1 243 ? 6.426 17.136 0.515 1.00 90.00 243 GLY A O 1
ATOM 1845 N N . SER A 1 244 ? 4.573 18.391 0.289 1.00 95.19 244 SER A N 1
ATOM 1846 C CA . SER A 1 244 ? 4.262 17.917 -1.062 1.00 95.19 244 SER A CA 1
ATOM 1847 C C . SER A 1 244 ? 5.275 18.420 -2.087 1.00 95.19 244 SER A C 1
ATOM 1849 O O . SER A 1 244 ? 5.797 19.530 -1.978 1.00 95.19 244 SER A O 1
ATOM 1851 N N . ARG A 1 245 ? 5.508 17.615 -3.123 1.00 95.00 245 ARG A N 1
ATOM 1852 C CA . ARG A 1 245 ? 6.416 17.918 -4.232 1.00 95.00 245 ARG A CA 1
ATOM 1853 C C . ARG A 1 245 ? 5.617 18.075 -5.523 1.00 95.00 245 ARG A C 1
ATOM 1855 O O . ARG A 1 245 ? 5.074 17.105 -6.036 1.00 95.00 245 ARG A O 1
ATOM 1862 N N . THR A 1 246 ? 5.534 19.296 -6.045 1.00 92.12 246 THR A N 1
ATOM 1863 C CA . THR A 1 246 ? 4.704 19.633 -7.220 1.00 92.12 246 THR A CA 1
ATOM 1864 C C . THR A 1 246 ? 5.443 19.533 -8.553 1.00 92.12 246 THR A C 1
ATOM 1866 O O . THR A 1 246 ? 4.816 19.539 -9.603 1.00 92.12 246 THR A O 1
ATOM 1869 N N . ASN A 1 247 ? 6.771 19.436 -8.525 1.00 91.56 247 ASN A N 1
ATOM 1870 C CA . ASN A 1 247 ? 7.634 19.392 -9.706 1.00 91.56 247 ASN A CA 1
ATOM 1871 C C . ASN A 1 247 ? 7.993 17.963 -10.151 1.00 91.56 247 ASN A C 1
ATOM 1873 O O . ASN A 1 247 ? 8.964 17.772 -10.881 1.00 91.56 247 ASN A O 1
ATOM 1877 N N . VAL A 1 248 ? 7.262 16.961 -9.668 1.00 95.56 248 VAL A N 1
ATOM 1878 C CA . VAL A 1 248 ? 7.466 15.558 -10.035 1.00 95.56 248 VAL A CA 1
ATOM 1879 C C . VAL A 1 248 ? 6.375 15.172 -11.037 1.00 95.56 248 VAL A C 1
ATOM 1881 O O . VAL A 1 248 ? 5.198 15.300 -10.694 1.00 95.56 248 VAL A O 1
ATOM 1884 N N . PRO A 1 249 ? 6.729 14.734 -12.257 1.00 94.94 249 PRO A N 1
ATOM 1885 C CA . PRO A 1 249 ? 5.754 14.299 -13.249 1.00 94.94 249 PRO A CA 1
ATOM 1886 C C . PRO A 1 249 ? 5.082 12.988 -12.822 1.00 94.94 249 PRO A C 1
ATOM 1888 O O . PRO A 1 249 ? 5.673 12.189 -12.093 1.00 94.94 249 PRO A O 1
ATOM 1891 N N . SER A 1 250 ? 3.858 12.748 -13.306 1.00 92.31 250 SER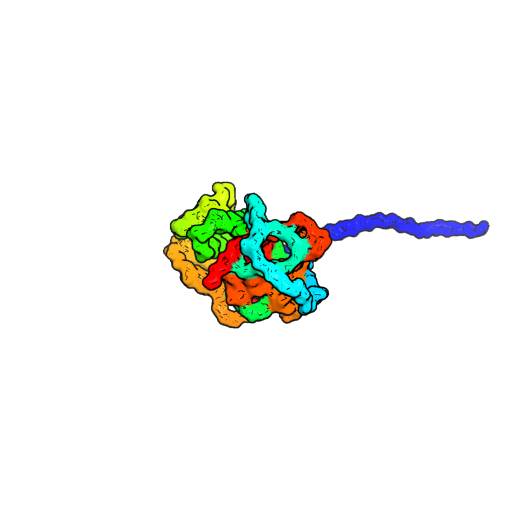 A N 1
ATOM 1892 C CA . SER A 1 250 ? 3.070 11.545 -12.987 1.00 92.31 250 SER A CA 1
ATOM 1893 C C . SER A 1 250 ? 3.763 10.239 -13.372 1.00 92.31 250 SER A C 1
ATOM 1895 O O . SER A 1 250 ? 3.588 9.217 -12.725 1.00 92.31 250 SER A O 1
ATOM 1897 N N . GLU A 1 251 ? 4.598 10.304 -14.402 1.00 91.31 251 GLU A N 1
ATOM 1898 C CA . GLU A 1 251 ? 5.261 9.168 -15.033 1.00 91.31 251 GLU A CA 1
ATOM 1899 C C . GLU A 1 251 ? 6.709 8.941 -14.562 1.00 91.31 251 GLU A C 1
ATOM 1901 O O . GLU A 1 251 ? 7.457 8.196 -15.200 1.00 91.31 251 GLU A O 1
ATOM 1906 N N . ARG A 1 252 ? 7.123 9.585 -13.460 1.00 97.19 252 ARG A N 1
ATOM 1907 C CA . ARG A 1 252 ? 8.492 9.497 -12.931 1.00 97.19 252 ARG A CA 1
ATOM 1908 C C . ARG A 1 252 ? 8.874 8.048 -12.621 1.00 97.19 252 ARG A C 1
ATOM 1910 O O . ARG A 1 252 ? 8.318 7.414 -11.723 1.00 97.19 252 ARG A O 1
ATOM 1917 N N . TRP A 1 253 ? 9.910 7.560 -13.298 1.00 98.19 253 TRP A N 1
ATOM 1918 C CA . TRP A 1 253 ? 10.538 6.285 -12.973 1.00 98.19 253 TRP A CA 1
ATOM 1919 C C . TRP A 1 253 ? 11.294 6.353 -11.646 1.00 98.19 253 TRP A C 1
ATOM 1921 O O . TRP A 1 253 ? 11.886 7.372 -11.293 1.00 98.19 253 TRP A O 1
ATOM 1931 N N . SER A 1 254 ? 11.308 5.240 -10.919 1.00 98.38 254 SER A N 1
ATOM 1932 C CA . SER A 1 254 ? 12.152 5.030 -9.745 1.00 98.38 254 SER A CA 1
ATOM 1933 C C . SER A 1 254 ? 13.061 3.825 -9.964 1.00 98.38 254 SER A C 1
ATOM 1935 O O . SER A 1 254 ? 12.582 2.749 -10.313 1.00 98.38 254 SER A O 1
ATOM 1937 N N . ARG A 1 255 ? 14.367 3.983 -9.750 1.00 97.62 255 ARG A N 1
ATOM 1938 C CA . ARG A 1 255 ? 15.354 2.905 -9.842 1.00 97.62 255 ARG A CA 1
ATOM 1939 C C . ARG A 1 255 ? 15.336 2.061 -8.570 1.00 97.62 255 ARG A C 1
ATOM 1941 O O . ARG A 1 255 ? 15.912 2.438 -7.552 1.00 97.62 255 ARG A O 1
ATOM 1948 N N . HIS A 1 256 ? 14.695 0.904 -8.634 1.00 97.12 256 HIS A N 1
ATOM 1949 C CA . HIS A 1 256 ? 14.657 -0.044 -7.533 1.00 97.12 256 HIS A CA 1
ATOM 1950 C C . HIS A 1 256 ? 16.077 -0.550 -7.186 1.00 97.12 256 HIS A C 1
ATOM 1952 O O . HIS A 1 256 ? 16.876 -0.787 -8.100 1.00 9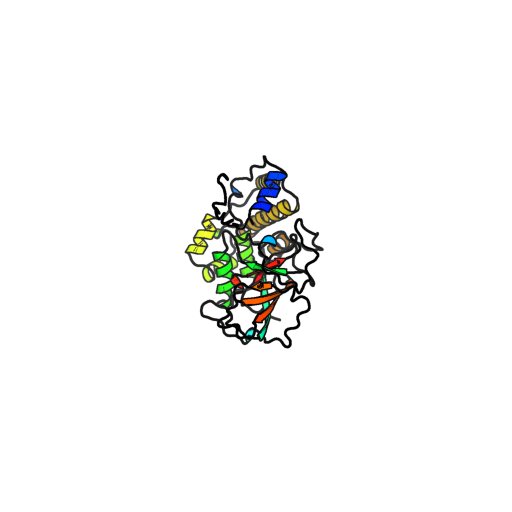7.12 256 HIS A O 1
ATOM 1958 N N . PRO A 1 257 ? 16.409 -0.760 -5.894 1.00 94.56 257 PRO A N 1
ATOM 1959 C CA . PRO A 1 257 ? 17.711 -1.285 -5.460 1.00 94.56 257 PRO A CA 1
ATOM 1960 C C . PRO A 1 257 ? 18.152 -2.580 -6.151 1.00 94.56 257 PRO A C 1
ATOM 1962 O O . PRO A 1 257 ? 19.341 -2.778 -6.380 1.00 94.56 257 PRO A O 1
ATOM 1965 N N . ASP A 1 258 ? 17.192 -3.420 -6.534 1.00 93.62 258 ASP A N 1
ATOM 1966 C CA . ASP A 1 258 ? 17.436 -4.700 -7.218 1.00 93.62 258 ASP A CA 1
ATOM 1967 C C . ASP A 1 258 ? 17.747 -4.553 -8.724 1.00 93.62 258 ASP A C 1
ATOM 1969 O O . ASP A 1 258 ? 17.805 -5.546 -9.444 1.00 93.62 258 ASP A O 1
ATOM 1973 N N . GLY A 1 259 ? 17.948 -3.329 -9.224 1.00 94.44 259 GLY A N 1
ATOM 1974 C CA . GLY A 1 259 ? 18.517 -3.089 -10.557 1.00 94.44 259 GLY A CA 1
ATOM 1975 C C . GLY A 1 259 ? 17.515 -2.907 -11.699 1.00 94.44 259 GLY A C 1
ATOM 1976 O O . GLY A 1 259 ? 17.929 -2.835 -12.853 1.00 94.44 259 GLY A O 1
ATOM 1977 N N . TYR A 1 260 ? 16.224 -2.778 -11.399 1.00 97.44 260 TYR A N 1
ATOM 1978 C CA . TYR A 1 260 ? 15.177 -2.440 -12.369 1.00 97.44 260 TYR A CA 1
ATOM 1979 C C . TYR A 1 260 ? 14.573 -1.064 -12.079 1.00 97.44 260 TYR A C 1
ATOM 1981 O O . TYR A 1 260 ? 14.804 -0.474 -11.025 1.00 97.44 260 TYR A O 1
ATOM 1989 N N . TRP A 1 261 ? 13.784 -0.543 -13.010 1.00 98.44 261 TRP A N 1
ATOM 1990 C CA . TRP A 1 261 ? 12.998 0.670 -12.819 1.00 98.44 261 TRP A CA 1
ATOM 1991 C C . TRP A 1 261 ? 11.530 0.317 -12.664 1.00 98.44 261 TRP A C 1
ATOM 1993 O O . TRP A 1 261 ? 11.042 -0.590 -13.331 1.00 98.44 261 TRP A O 1
ATOM 2003 N N . VAL A 1 262 ? 10.837 1.047 -11.798 1.00 98.50 262 VAL A N 1
ATOM 2004 C CA . VAL A 1 262 ? 9.399 0.923 -11.566 1.00 98.50 262 VAL A CA 1
ATOM 2005 C C . VAL A 1 262 ? 8.734 2.292 -11.615 1.00 98.50 262 VAL A C 1
ATOM 2007 O O . VAL A 1 262 ? 9.304 3.273 -11.130 1.00 98.50 262 VAL A O 1
ATOM 2010 N N . ARG A 1 263 ? 7.529 2.367 -12.175 1.00 97.56 263 ARG A N 1
ATOM 2011 C CA . ARG A 1 263 ? 6.637 3.526 -12.033 1.00 97.56 263 ARG A CA 1
ATOM 2012 C C . ARG A 1 263 ? 5.200 3.083 -11.785 1.00 97.56 263 ARG A C 1
ATOM 2014 O O . ARG A 1 263 ? 4.844 1.930 -12.036 1.00 97.56 263 ARG A O 1
ATOM 2021 N N . TYR A 1 264 ? 4.407 4.007 -11.253 1.00 97.44 264 TYR A N 1
ATOM 2022 C CA . TYR A 1 264 ? 3.039 3.763 -10.814 1.00 97.44 264 TYR A CA 1
ATOM 2023 C C . TYR A 1 264 ? 2.101 4.809 -11.405 1.00 97.44 264 TYR A C 1
ATOM 2025 O O . TYR A 1 264 ? 2.293 5.998 -11.170 1.00 97.44 264 TYR A O 1
ATOM 2033 N N . ASP A 1 265 ? 1.047 4.354 -12.074 1.00 95.75 265 ASP A N 1
ATOM 2034 C CA . ASP A 1 265 ? -0.084 5.192 -12.468 1.00 95.75 265 ASP A CA 1
ATOM 2035 C C . ASP A 1 265 ? -1.349 4.706 -11.747 1.00 95.75 265 ASP A C 1
ATOM 2037 O O . ASP A 1 265 ? -1.864 3.606 -11.973 1.00 95.75 265 ASP A O 1
ATOM 2041 N N . ALA A 1 266 ? -1.816 5.508 -10.792 1.00 93.69 266 ALA A N 1
ATOM 2042 C CA . ALA A 1 266 ? -2.957 5.184 -9.949 1.00 93.69 266 ALA A CA 1
ATOM 2043 C C . ALA A 1 266 ? -4.184 6.013 -10.351 1.00 93.69 266 ALA A C 1
ATOM 2045 O O . ALA A 1 266 ? -4.215 7.231 -10.200 1.00 93.69 266 ALA A O 1
ATOM 2046 N N . SER A 1 267 ? -5.250 5.326 -10.768 1.00 86.50 267 SER A N 1
ATOM 2047 C CA . SER A 1 267 ? -6.568 5.919 -11.066 1.00 86.50 267 SER A CA 1
ATOM 2048 C C . SER A 1 267 ? -7.599 5.698 -9.948 1.00 86.50 267 SER A C 1
ATOM 2050 O O . SER A 1 267 ? -8.776 6.021 -10.086 1.00 86.50 267 SER A O 1
ATOM 2052 N N . GLY A 1 268 ? -7.144 5.153 -8.822 1.00 92.50 268 GLY A N 1
ATOM 2053 C CA . GLY A 1 268 ? -7.895 4.877 -7.606 1.00 92.50 268 GLY A CA 1
ATOM 2054 C C . GLY A 1 268 ? -7.005 4.099 -6.640 1.00 92.50 268 GLY A C 1
ATOM 2055 O O . GLY A 1 268 ? -5.932 3.630 -7.014 1.00 92.50 268 GLY A O 1
ATOM 2056 N N . TYR A 1 269 ? -7.412 3.956 -5.380 1.00 95.19 269 TYR A N 1
ATOM 2057 C CA . TYR A 1 269 ? -6.558 3.273 -4.399 1.00 95.19 269 TYR A CA 1
ATOM 2058 C C . TYR A 1 269 ? -6.593 1.746 -4.518 1.00 95.19 269 TYR A C 1
ATOM 2060 O O . TYR A 1 269 ? -5.742 1.086 -3.933 1.00 95.19 269 TYR A O 1
ATOM 2068 N N . SER A 1 270 ? -7.597 1.202 -5.213 1.00 96.19 270 SER A N 1
ATOM 2069 C CA . SER A 1 270 ? -7.798 -0.235 -5.419 1.00 96.19 270 SER A CA 1
ATOM 2070 C C . SER A 1 270 ? -7.153 -0.756 -6.706 1.00 96.19 270 SER A C 1
ATOM 2072 O O . SER A 1 270 ? -7.113 -1.967 -6.933 1.00 96.19 270 SER A O 1
ATOM 2074 N N . ARG A 1 271 ? -6.670 0.135 -7.575 1.00 95.75 271 ARG A N 1
ATOM 2075 C CA . ARG A 1 271 ? -6.128 -0.216 -8.884 1.00 95.75 271 ARG A CA 1
ATOM 2076 C C . ARG A 1 271 ? -4.946 0.683 -9.219 1.00 95.75 271 ARG A C 1
ATOM 2078 O O . ARG A 1 271 ? -5.087 1.901 -9.305 1.00 95.75 271 ARG A O 1
ATOM 2085 N N . THR A 1 272 ? -3.801 0.070 -9.482 1.00 96.81 272 THR A N 1
ATOM 2086 C CA . THR A 1 272 ? -2.597 0.780 -9.922 1.00 96.81 272 THR A CA 1
ATOM 2087 C C . THR A 1 272 ? -2.024 0.078 -11.143 1.00 96.81 272 THR A C 1
ATOM 2089 O O . THR A 1 272 ? -1.816 -1.135 -11.123 1.00 96.81 272 THR A O 1
ATOM 2092 N N . MET A 1 273 ? -1.796 0.825 -12.221 1.00 97.06 273 MET A N 1
ATOM 2093 C CA . MET A 1 273 ? -0.948 0.363 -13.309 1.00 97.06 273 MET A CA 1
ATOM 2094 C C . MET A 1 273 ? 0.498 0.422 -12.822 1.00 97.06 273 MET A C 1
ATOM 2096 O O . MET A 1 273 ? 0.972 1.467 -12.378 1.00 97.06 273 MET A O 1
ATOM 2100 N N . VAL A 1 274 ? 1.168 -0.721 -12.863 1.00 97.81 274 VAL A N 1
ATOM 2101 C CA . VAL A 1 274 ? 2.575 -0.861 -12.512 1.00 97.81 274 VAL A CA 1
ATOM 2102 C C . VAL A 1 274 ? 3.337 -1.189 -13.777 1.00 97.81 274 VAL A C 1
ATOM 2104 O O . VAL A 1 274 ? 2.968 -2.090 -14.533 1.00 97.81 274 VAL A O 1
ATOM 2107 N N . GLU A 1 275 ? 4.429 -0.474 -13.962 1.00 98.31 275 GLU A N 1
ATOM 2108 C CA . GLU A 1 275 ? 5.330 -0.635 -15.086 1.00 98.31 275 GLU A CA 1
ATOM 2109 C C . GLU A 1 275 ? 6.729 -0.936 -14.578 1.00 98.31 275 GLU A C 1
ATOM 2111 O O . GLU A 1 275 ? 7.190 -0.298 -13.630 1.00 98.31 275 GLU A O 1
ATOM 2116 N N . LEU A 1 276 ? 7.401 -1.898 -15.207 1.00 98.38 276 LEU A N 1
ATOM 2117 C CA . LEU A 1 276 ? 8.747 -2.327 -14.848 1.00 98.38 276 LEU A CA 1
ATOM 2118 C C . LEU A 1 276 ? 9.641 -2.343 -16.075 1.00 98.38 276 LEU A C 1
ATOM 2120 O O . LEU A 1 276 ? 9.300 -2.975 -17.069 1.00 98.38 276 LEU A O 1
ATOM 2124 N N . TYR A 1 277 ? 10.810 -1.723 -15.978 1.00 98.38 277 TYR A N 1
ATOM 2125 C CA . TYR A 1 277 ? 11.857 -1.828 -16.987 1.00 98.38 277 TYR A CA 1
ATOM 2126 C C . TYR A 1 277 ? 13.095 -2.492 -16.388 1.00 98.38 277 TYR A C 1
ATOM 2128 O O . TYR A 1 277 ? 13.688 -1.985 -15.432 1.00 98.38 277 TYR A O 1
ATOM 2136 N N . VAL A 1 278 ? 13.497 -3.619 -16.965 1.00 98.19 278 VAL A N 1
ATOM 2137 C CA . VAL A 1 278 ? 14.676 -4.392 -16.576 1.00 98.19 278 VAL A CA 1
ATOM 2138 C C . VAL A 1 278 ? 15.723 -4.246 -17.682 1.00 98.19 278 VAL A C 1
ATOM 2140 O O . VAL A 1 278 ? 15.421 -4.576 -18.830 1.00 98.19 278 VAL A O 1
ATOM 2143 N N . PRO A 1 279 ? 16.930 -3.733 -17.387 1.00 96.94 279 PRO A N 1
ATOM 2144 C CA . PRO A 1 279 ? 17.950 -3.513 -18.407 1.00 96.94 279 PRO A CA 1
ATOM 2145 C C . PRO A 1 279 ? 18.555 -4.840 -18.900 1.00 96.94 279 PRO A C 1
ATOM 2147 O O . PRO A 1 279 ? 18.521 -5.846 -18.197 1.00 96.94 279 PRO A O 1
ATOM 2150 N N . GLU A 1 280 ? 19.137 -4.824 -20.102 1.00 95.12 280 GLU A N 1
ATOM 2151 C CA . GLU A 1 280 ? 19.713 -5.998 -20.791 1.00 95.12 280 GLU A CA 1
ATOM 2152 C C . GLU A 1 280 ? 20.826 -6.713 -20.012 1.00 95.12 280 GLU A C 1
ATOM 2154 O O . GLU A 1 280 ? 21.020 -7.918 -20.154 1.00 95.12 280 GLU A O 1
ATOM 2159 N N . ASP A 1 281 ? 21.563 -5.982 -19.178 1.00 92.69 281 ASP A N 1
ATOM 2160 C CA . ASP A 1 281 ? 22.660 -6.507 -18.367 1.00 92.69 281 ASP A CA 1
ATOM 2161 C C . ASP A 1 281 ? 22.208 -7.048 -17.000 1.00 92.69 281 ASP A C 1
ATOM 2163 O O . ASP A 1 281 ? 23.014 -7.624 -16.263 1.00 92.69 281 ASP A O 1
ATOM 2167 N N . ALA A 1 282 ? 20.928 -6.897 -16.646 1.00 92.62 282 ALA A N 1
ATOM 2168 C CA . ALA A 1 282 ? 20.403 -7.413 -15.392 1.00 92.62 282 ALA A CA 1
ATOM 2169 C C . ALA A 1 282 ? 20.145 -8.925 -15.457 1.00 92.62 282 ALA A C 1
ATOM 2171 O O . ALA A 1 282 ? 19.652 -9.474 -16.440 1.00 92.62 282 ALA A O 1
ATOM 2172 N N . SER A 1 283 ? 20.431 -9.611 -14.350 1.00 89.31 283 SER A N 1
ATOM 2173 C CA . SER A 1 283 ? 20.180 -11.045 -14.200 1.00 89.31 283 SER A CA 1
ATOM 2174 C C . SER A 1 283 ? 19.635 -11.360 -12.811 1.00 89.31 283 SER A C 1
ATOM 2176 O O . SER A 1 283 ? 19.985 -10.708 -11.829 1.00 89.31 283 SER A O 1
ATOM 2178 N N . GLY A 1 284 ? 18.745 -12.354 -12.729 1.00 89.38 284 GLY A N 1
ATOM 2179 C CA . GLY A 1 284 ? 18.181 -12.818 -11.456 1.00 89.38 284 GLY A CA 1
ATOM 2180 C C . GLY A 1 284 ? 17.269 -11.810 -10.748 1.00 89.38 284 GLY A C 1
ATOM 2181 O O . GLY A 1 284 ? 17.061 -11.931 -9.540 1.00 89.38 284 GLY A O 1
ATOM 2182 N N . VAL A 1 285 ? 16.731 -10.826 -11.474 1.00 96.06 285 VAL A N 1
ATOM 2183 C CA . VAL A 1 285 ? 15.862 -9.793 -10.908 1.00 96.06 285 VAL A CA 1
ATOM 2184 C C . VAL A 1 285 ? 14.526 -10.396 -10.489 1.00 96.06 285 VAL A C 1
ATOM 2186 O O . VAL A 1 285 ? 13.908 -11.172 -11.222 1.00 96.06 285 VAL A O 1
ATOM 2189 N N . LYS A 1 286 ? 14.061 -10.007 -9.303 1.00 96.69 286 LYS A N 1
ATOM 2190 C CA . LYS A 1 286 ? 12.743 -10.370 -8.791 1.00 96.69 286 LYS A CA 1
ATOM 2191 C C . LYS A 1 286 ? 11.971 -9.114 -8.434 1.00 96.69 286 LYS A C 1
ATOM 2193 O O . LYS A 1 286 ? 12.519 -8.221 -7.794 1.00 96.69 286 LYS A O 1
ATOM 2198 N N . TYR A 1 287 ? 10.701 -9.067 -8.811 1.00 97.75 287 TYR A N 1
ATOM 2199 C CA . TYR A 1 287 ? 9.792 -8.016 -8.378 1.00 97.75 287 TYR A CA 1
ATOM 2200 C C . TYR A 1 287 ? 8.861 -8.535 -7.290 1.00 97.75 287 TYR A C 1
ATOM 2202 O O . TYR A 1 287 ? 8.060 -9.444 -7.517 1.00 97.75 287 TYR A O 1
ATOM 2210 N N . ASP A 1 288 ? 8.974 -7.932 -6.109 1.00 97.81 288 ASP A N 1
ATOM 2211 C CA . ASP A 1 288 ? 8.072 -8.157 -4.990 1.00 97.81 288 ASP A CA 1
ATOM 2212 C C . ASP A 1 288 ? 7.210 -6.903 -4.743 1.00 97.81 288 ASP A C 1
ATOM 2214 O O . ASP A 1 288 ? 7.671 -5.926 -4.139 1.00 97.81 288 ASP A O 1
ATOM 2218 N N . PRO A 1 289 ? 5.946 -6.896 -5.195 1.00 97.56 289 PRO A N 1
ATOM 2219 C CA . PRO A 1 289 ? 5.048 -5.778 -4.931 1.00 97.56 289 PRO A CA 1
ATOM 2220 C C . PRO A 1 289 ? 4.716 -5.620 -3.438 1.00 97.56 289 PRO A C 1
ATOM 2222 O O . PRO A 1 289 ? 4.450 -4.503 -3.000 1.00 97.56 289 PRO A O 1
ATOM 2225 N N . ALA A 1 290 ? 4.764 -6.689 -2.633 1.00 98.25 290 ALA A N 1
ATOM 2226 C CA . ALA A 1 290 ? 4.318 -6.668 -1.238 1.00 98.25 290 ALA A CA 1
ATOM 2227 C C . ALA A 1 290 ? 5.250 -5.879 -0.302 1.00 98.25 290 ALA A C 1
ATOM 2229 O O . ALA A 1 290 ? 4.828 -5.466 0.781 1.00 98.25 290 ALA A O 1
ATOM 2230 N N . VAL A 1 291 ? 6.499 -5.649 -0.718 1.00 97.81 291 VAL A N 1
ATOM 2231 C CA . VAL A 1 291 ? 7.477 -4.807 -0.001 1.00 97.81 291 VAL A CA 1
ATOM 2232 C C . VAL A 1 291 ? 7.542 -3.379 -0.548 1.00 97.81 291 VAL A C 1
ATOM 2234 O O . VAL A 1 291 ? 8.287 -2.550 -0.027 1.00 97.81 291 VAL A O 1
ATOM 2237 N N . SER A 1 292 ? 6.758 -3.080 -1.585 1.00 96.50 292 SER A N 1
ATOM 2238 C CA . SER A 1 292 ? 6.761 -1.799 -2.284 1.00 96.50 292 SER A CA 1
ATOM 2239 C C . SER A 1 292 ? 5.532 -0.970 -1.922 1.00 96.50 292 SER A C 1
ATOM 2241 O O . SER A 1 292 ? 4.404 -1.465 -1.871 1.00 96.50 292 SER A O 1
ATOM 2243 N N . VAL A 1 293 ? 5.737 0.328 -1.716 1.00 98.38 293 VAL A N 1
ATOM 2244 C CA . VAL A 1 293 ? 4.657 1.302 -1.553 1.00 98.38 293 VAL A CA 1
ATOM 2245 C C . VAL A 1 293 ? 4.792 2.358 -2.638 1.00 98.38 293 VAL A C 1
ATOM 2247 O O . VAL A 1 293 ? 5.832 3.005 -2.759 1.00 98.38 293 VAL A O 1
ATOM 2250 N N . ALA A 1 294 ? 3.715 2.573 -3.389 1.00 98.25 294 ALA A N 1
ATOM 2251 C CA . ALA A 1 294 ? 3.590 3.749 -4.233 1.00 98.25 294 ALA A CA 1
ATOM 2252 C C . ALA A 1 294 ? 3.198 4.924 -3.328 1.00 98.25 294 ALA A C 1
ATOM 2254 O O . ALA A 1 294 ? 2.083 4.977 -2.790 1.00 98.25 294 ALA A O 1
ATOM 2255 N N . VAL A 1 295 ? 4.129 5.850 -3.106 1.00 97.88 295 VAL A N 1
ATOM 2256 C CA . VAL A 1 295 ? 3.901 7.032 -2.270 1.00 97.88 295 VAL A CA 1
ATOM 2257 C C . VAL A 1 295 ? 3.529 8.238 -3.126 1.00 97.88 295 VAL A C 1
ATOM 2259 O O . VAL A 1 295 ? 4.229 8.528 -4.095 1.00 97.88 295 VAL A O 1
ATOM 2262 N N . PRO A 1 296 ? 2.454 8.965 -2.784 1.00 97.19 296 PRO A N 1
ATOM 2263 C CA . PRO A 1 296 ? 2.050 10.133 -3.546 1.00 97.19 296 PRO A CA 1
ATOM 2264 C C . PRO A 1 296 ? 3.015 11.285 -3.301 1.00 97.19 296 PRO A C 1
ATOM 2266 O O . PRO A 1 296 ? 3.500 11.487 -2.182 1.00 97.19 296 PRO A O 1
ATOM 2269 N N . THR A 1 297 ? 3.215 12.110 -4.323 1.00 96.94 297 THR A N 1
ATOM 2270 C CA . THR A 1 297 ? 3.981 13.349 -4.171 1.00 96.94 297 THR A CA 1
ATOM 2271 C C . THR A 1 297 ? 3.187 14.447 -3.461 1.00 96.94 297 THR A C 1
ATOM 2273 O O . THR A 1 297 ? 3.782 15.359 -2.888 1.00 96.94 297 THR A O 1
ATOM 2276 N N . ASN A 1 298 ? 1.853 14.339 -3.427 1.00 96.06 298 ASN A N 1
ATOM 2277 C CA . ASN A 1 298 ? 0.981 15.128 -2.559 1.00 96.06 298 ASN A CA 1
ATOM 2278 C C . ASN A 1 298 ? 0.724 14.386 -1.235 1.00 96.06 298 ASN A C 1
ATOM 2280 O O . ASN A 1 298 ? 0.042 13.361 -1.205 1.00 96.06 298 ASN A O 1
ATOM 2284 N N . THR A 1 299 ? 1.206 14.926 -0.116 1.00 94.00 299 THR A N 1
ATOM 2285 C CA . THR A 1 299 ? 1.134 14.277 1.208 1.00 94.00 299 THR A CA 1
ATOM 2286 C C . THR A 1 299 ? -0.286 14.172 1.786 1.00 94.00 299 THR A C 1
ATOM 2288 O O . THR A 1 299 ? -0.514 13.394 2.726 1.00 94.00 299 THR A O 1
ATOM 2291 N N . SER A 1 300 ? -1.250 14.893 1.198 1.00 94.12 300 SER A N 1
ATOM 2292 C CA . SER A 1 300 ? -2.688 14.767 1.478 1.00 94.12 300 SER A CA 1
ATOM 2293 C C . SER A 1 300 ? -3.326 13.522 0.854 1.00 94.12 300 SER A C 1
ATOM 2295 O O . SER A 1 300 ? -4.476 13.217 1.174 1.00 94.12 300 SER A O 1
ATOM 2297 N N . LYS A 1 301 ? -2.621 12.814 -0.037 1.00 95.31 301 LYS A N 1
ATOM 2298 C CA . LYS A 1 301 ? -3.134 11.635 -0.742 1.00 95.31 301 LYS A CA 1
ATOM 2299 C C . LYS A 1 301 ? -2.687 10.320 -0.107 1.00 95.31 301 LYS A C 1
ATOM 2301 O O . LYS A 1 301 ? -1.801 10.269 0.753 1.00 95.31 301 LYS A O 1
ATOM 2306 N N . GLN A 1 302 ? -3.344 9.244 -0.522 1.00 95.19 302 GLN A N 1
ATOM 2307 C CA . GLN A 1 302 ? -3.109 7.898 -0.022 1.00 95.19 302 GLN A CA 1
ATOM 2308 C C . GLN A 1 302 ? -1.806 7.295 -0.533 1.00 95.19 302 GLN A C 1
ATOM 2310 O O . GLN A 1 302 ? -1.477 7.390 -1.712 1.00 95.19 302 GLN A O 1
ATOM 2315 N N . ARG A 1 303 ? -1.113 6.608 0.378 1.00 96.56 303 ARG A N 1
ATOM 2316 C CA . ARG A 1 303 ? -0.029 5.665 0.078 1.00 96.56 303 ARG A CA 1
ATOM 2317 C C . ARG A 1 303 ? -0.646 4.339 -0.335 1.00 96.56 303 ARG A C 1
ATOM 2319 O O . ARG A 1 303 ? -1.584 3.899 0.336 1.00 96.56 303 ARG A O 1
ATOM 2326 N N . LEU A 1 304 ? -0.113 3.711 -1.375 1.00 98.38 304 LEU A N 1
ATOM 2327 C CA . LEU A 1 304 ? -0.707 2.511 -1.954 1.00 98.38 304 LEU A CA 1
ATOM 2328 C C . LEU A 1 304 ? 0.226 1.312 -1.803 1.00 98.38 304 LEU A C 1
ATOM 2330 O O . LEU A 1 304 ? 1.315 1.293 -2.378 1.00 98.38 304 LEU A O 1
ATOM 2334 N N . GLY A 1 305 ? -0.212 0.315 -1.039 1.00 98.31 305 GLY A N 1
ATOM 2335 C CA . GLY A 1 305 ? 0.415 -1.004 -1.027 1.00 98.31 305 GLY A CA 1
ATOM 2336 C C . GLY A 1 305 ? 0.073 -1.753 -2.306 1.00 98.31 305 GLY A C 1
ATOM 2337 O O . GLY A 1 305 ? -1.027 -1.586 -2.831 1.00 98.31 305 GLY A O 1
ATOM 2338 N N . GLN A 1 306 ? 1.001 -2.567 -2.796 1.00 97.62 306 GLN A N 1
ATOM 2339 C CA . GLN A 1 306 ? 0.834 -3.334 -4.028 1.00 97.62 306 GLN A CA 1
ATOM 2340 C C . GLN A 1 306 ? 0.800 -4.834 -3.712 1.00 97.62 306 GLN A C 1
ATOM 2342 O O . GLN A 1 306 ? 1.400 -5.295 -2.743 1.00 97.62 306 GLN A O 1
ATOM 2347 N N . SER A 1 307 ? 0.100 -5.617 -4.528 1.00 97.50 307 SER A N 1
ATOM 2348 C CA . SER A 1 307 ? 0.161 -7.083 -4.480 1.00 97.50 307 SER A CA 1
ATOM 2349 C C . SER A 1 307 ? 0.409 -7.641 -5.875 1.00 97.50 307 SER A C 1
ATOM 2351 O O . SER A 1 307 ? 0.108 -6.976 -6.864 1.00 97.50 307 SER A O 1
ATOM 2353 N N . ALA A 1 308 ? 0.895 -8.881 -5.967 1.00 97.62 308 ALA A N 1
ATOM 2354 C CA . ALA A 1 308 ? 1.062 -9.563 -7.254 1.00 97.62 308 ALA A CA 1
ATOM 2355 C C . ALA A 1 308 ? -0.276 -10.075 -7.830 1.00 97.62 308 ALA A C 1
ATOM 2357 O O . ALA A 1 308 ? -0.296 -10.866 -8.769 1.00 97.62 308 ALA A O 1
ATOM 2358 N N . ARG A 1 309 ? -1.414 -9.630 -7.277 1.00 97.25 309 ARG A N 1
ATOM 2359 C CA . ARG A 1 309 ? -2.744 -9.933 -7.803 1.00 97.25 309 ARG A CA 1
ATOM 2360 C C . ARG A 1 309 ? -3.099 -8.958 -8.912 1.00 97.25 309 ARG A C 1
ATOM 2362 O O . ARG A 1 309 ? -2.981 -7.743 -8.751 1.00 97.25 309 ARG A O 1
ATOM 2369 N N . PHE A 1 310 ? -3.630 -9.492 -10.002 1.00 96.38 310 PHE A N 1
ATOM 2370 C CA . PHE A 1 310 ? -4.198 -8.688 -11.074 1.00 96.38 310 PHE A CA 1
ATOM 2371 C C . PHE A 1 310 ? -5.564 -8.144 -10.651 1.00 96.38 310 PHE A C 1
ATOM 2373 O O . PHE A 1 310 ? -6.394 -8.860 -10.080 1.00 96.38 310 PHE A O 1
ATOM 2380 N N . HIS A 1 311 ? -5.800 -6.861 -10.907 1.00 92.50 311 HIS A N 1
ATOM 2381 C CA . HIS A 1 311 ? -7.143 -6.305 -10.803 1.00 92.50 311 HIS A CA 1
ATOM 2382 C C . HIS A 1 311 ? -7.953 -6.802 -12.004 1.00 92.50 311 HIS A C 1
ATOM 2384 O O . HIS A 1 311 ? -7.481 -6.711 -13.139 1.00 92.50 311 HIS A O 1
ATOM 2390 N N . ALA A 1 312 ? -9.143 -7.351 -11.755 1.00 77.25 312 ALA A N 1
ATOM 2391 C CA . ALA A 1 312 ? -10.040 -7.744 -12.836 1.00 77.25 312 ALA A CA 1
ATOM 2392 C C . ALA A 1 312 ? -10.415 -6.499 -13.659 1.00 77.25 312 ALA A C 1
ATOM 2394 O O . ALA A 1 312 ? -10.644 -5.435 -13.080 1.00 77.25 312 ALA A O 1
ATOM 2395 N N . GLN A 1 313 ? -10.401 -6.629 -14.989 1.00 53.84 313 GLN A N 1
ATOM 2396 C CA . GLN A 1 313 ? -10.832 -5.567 -15.904 1.00 53.84 313 GLN A CA 1
ATOM 2397 C C . GLN A 1 313 ? -12.351 -5.417 -15.903 1.00 53.84 313 GLN A C 1
ATOM 2399 O O . GLN A 1 313 ? -13.039 -6.456 -15.775 1.00 53.84 313 GLN A O 1
#

Radius of gyration: 22.12 Å; chains: 1; bounding box: 92×48×52 Å